Protein AF-A0A9D5TLL9-F1 (afdb_monomer_lite)

pLDDT: mean 83.46, std 17.91, range [30.92, 98.31]

Sequence (317 aa):
MRKTGLFLLIAVLLLGITGCAGEMQSENSGEIVKLSFKETSGYDYLKTLDGQTVTINGYMATSSPVDGSFMFLMNLPYQNCPFCVPNTSQLSNTIEVYPKASEAFDYTAQAIKVTGTLVVAPSEDEPFTDSYGYEFNYKITDADYTIIQSQELSEEMQLWQEIANSDIVSDIYKMYDYVNFLCTWNTYYVNTYTNENGEEVPGYYLYASDAEHYIYTDGAQWNYGYQEGYFEGLIERIEAVDGEAFSDLVANIEKANALAQKALAELENGNYTSEYQYVEMFDTEDYVYTLTNGEALSEEFKAVYQEFSDWLSSWEL

Structure (mmCIF, N/CA/C/O backbone):
data_AF-A0A9D5TLL9-F1
#
_entry.id   AF-A0A9D5TLL9-F1
#
loop_
_atom_site.group_PDB
_atom_site.id
_atom_site.type_symbol
_atom_site.label_atom_id
_atom_site.label_alt_id
_atom_site.label_comp_id
_atom_site.label_asym_id
_atom_site.label_entity_id
_atom_site.label_seq_id
_atom_site.pdbx_PDB_ins_code
_atom_site.Cartn_x
_atom_site.Cartn_y
_atom_site.Cartn_z
_atom_site.occupancy
_atom_site.B_iso_or_equiv
_atom_site.auth_seq_id
_atom_site.auth_comp_id
_atom_site.auth_asym_id
_atom_site.auth_atom_id
_atom_site.pdbx_PDB_model_num
ATOM 1 N N . MET A 1 1 ? -52.971 32.310 97.997 1.00 41.00 1 MET A N 1
ATOM 2 C CA . MET A 1 1 ? -51.685 31.955 97.355 1.00 41.00 1 MET A CA 1
ATOM 3 C C . MET A 1 1 ? -51.509 32.796 96.092 1.00 41.00 1 MET A C 1
ATOM 5 O O . MET A 1 1 ? -52.455 32.877 95.329 1.00 41.00 1 MET A O 1
ATOM 9 N N . ARG A 1 2 ? -50.344 33.470 96.001 1.00 35.59 2 ARG A N 1
ATOM 10 C CA . ARG A 1 2 ? -49.625 34.152 94.883 1.00 35.59 2 ARG A CA 1
ATOM 11 C C . ARG A 1 2 ? -50.413 34.553 93.615 1.00 35.59 2 ARG A C 1
ATOM 13 O O . ARG A 1 2 ? -50.938 33.688 92.939 1.00 35.59 2 ARG A O 1
ATOM 20 N N . LYS A 1 3 ? -50.609 35.844 93.301 1.00 38.91 3 LYS A N 1
ATOM 21 C CA . LYS A 1 3 ? -49.689 36.945 92.882 1.00 38.91 3 LYS A CA 1
ATOM 22 C C . LYS A 1 3 ? -49.208 36.872 91.418 1.00 38.91 3 LYS A C 1
ATOM 24 O O . LYS A 1 3 ? -48.484 35.968 91.030 1.00 38.91 3 LYS A O 1
ATOM 29 N N . THR A 1 4 ? -49.626 37.920 90.714 1.00 43.12 4 THR A N 1
ATOM 30 C CA . THR A 1 4 ? -49.163 38.614 89.502 1.00 43.12 4 THR A CA 1
ATOM 31 C C . THR A 1 4 ? -47.648 38.707 89.251 1.00 43.12 4 THR A C 1
ATOM 33 O O . THR A 1 4 ? -46.862 38.735 90.194 1.00 43.12 4 THR A O 1
ATOM 36 N N . GLY A 1 5 ? -47.291 38.921 87.973 1.00 36.28 5 GLY A N 1
ATOM 37 C CA . GLY A 1 5 ? -46.017 39.497 87.494 1.00 36.28 5 GLY A CA 1
ATOM 38 C C . GLY A 1 5 ? -45.534 38.803 86.207 1.00 36.28 5 GLY A C 1
ATOM 39 O O . GLY A 1 5 ? -45.168 37.642 86.289 1.00 36.28 5 GLY A O 1
ATOM 40 N N . LEU A 1 6 ? -45.706 39.321 84.983 1.00 38.62 6 LEU A N 1
ATOM 41 C CA . LEU A 1 6 ? -45.165 40.545 84.362 1.00 38.62 6 LEU A CA 1
ATOM 42 C C . LEU A 1 6 ? -43.722 40.369 83.826 1.00 38.62 6 LEU A C 1
ATOM 44 O O . LEU A 1 6 ? -42.815 40.147 84.619 1.00 38.62 6 LEU A O 1
ATOM 48 N N . PHE A 1 7 ? -43.562 40.639 82.515 1.00 38.97 7 PHE A N 1
ATOM 49 C CA . PHE A 1 7 ? -42.324 40.997 81.782 1.00 38.97 7 PHE A CA 1
ATOM 50 C C . PHE A 1 7 ? -41.256 39.881 81.625 1.00 38.97 7 PHE A C 1
ATOM 52 O O . PHE A 1 7 ? -41.170 38.992 82.452 1.00 38.97 7 PHE A O 1
ATOM 59 N N . LEU A 1 8 ? -40.406 39.801 80.593 1.00 37.59 8 LEU A N 1
ATOM 60 C CA . LEU A 1 8 ? -39.940 40.737 79.564 1.00 37.59 8 LEU A CA 1
ATOM 61 C C . LEU A 1 8 ? -39.213 39.905 78.460 1.00 37.59 8 LEU A C 1
ATOM 63 O O . LEU A 1 8 ? -38.488 38.977 78.792 1.00 37.59 8 LEU A O 1
ATOM 67 N N . LEU A 1 9 ? -39.385 40.303 77.194 1.00 38.62 9 LEU A N 1
ATOM 68 C CA . LEU A 1 9 ? -38.372 40.501 76.132 1.00 38.62 9 LEU A CA 1
ATOM 69 C C . LEU A 1 9 ? -37.327 39.428 75.690 1.00 38.62 9 LEU A C 1
ATOM 71 O O . LEU A 1 9 ? -36.488 38.972 76.453 1.00 38.62 9 LEU A O 1
ATOM 75 N N . ILE A 1 10 ? -37.246 39.351 74.347 1.00 40.06 10 ILE A N 1
ATOM 76 C CA . ILE A 1 10 ? -36.045 39.415 73.470 1.00 40.06 10 ILE A CA 1
ATOM 77 C C . ILE A 1 10 ? -35.282 38.121 73.133 1.00 40.06 10 ILE A C 1
ATOM 79 O O . ILE A 1 10 ? -34.489 37.597 73.901 1.00 40.06 10 ILE A O 1
ATOM 83 N N . ALA A 1 11 ? -35.508 37.715 71.877 1.00 39.94 11 ALA A N 1
ATOM 84 C CA . ALA A 1 11 ? -34.542 37.481 70.796 1.00 39.94 11 ALA A CA 1
ATOM 85 C C . ALA A 1 11 ? -33.207 36.787 71.099 1.00 39.94 11 ALA A C 1
ATOM 87 O O . ALA A 1 11 ? -32.325 37.405 71.675 1.00 39.94 11 ALA A O 1
ATOM 88 N N . VAL A 1 12 ? -33.012 35.610 70.494 1.00 47.53 12 VAL A N 1
ATOM 89 C CA . VAL A 1 12 ? -31.755 35.152 69.864 1.00 47.53 12 VAL A CA 1
ATOM 90 C C . VAL A 1 12 ? -32.185 34.168 68.759 1.00 47.53 12 VAL A C 1
ATOM 92 O O . VAL A 1 12 ? -32.819 33.160 69.040 1.00 47.53 12 VAL A O 1
ATOM 95 N N . LEU A 1 13 ? -32.210 34.614 67.504 1.00 40.66 13 LEU A N 1
ATOM 96 C CA . LEU A 1 13 ? -31.159 34.407 66.501 1.00 40.66 13 LEU A CA 1
ATOM 97 C C . LEU A 1 13 ? -31.215 33.005 65.868 1.00 40.66 13 LEU A C 1
ATOM 99 O O . LEU A 1 13 ? -30.801 32.004 66.445 1.00 40.66 13 LEU A O 1
ATOM 103 N N . LEU A 1 14 ? -31.722 32.997 64.634 1.00 46.00 14 LEU A N 1
ATOM 104 C CA . LEU A 1 14 ? -31.387 32.041 63.586 1.00 46.00 14 LEU A CA 1
ATOM 105 C C . LEU A 1 14 ? -29.877 31.774 63.587 1.00 46.00 14 LEU A C 1
ATOM 107 O O . LEU A 1 14 ? -29.120 32.730 63.442 1.00 46.00 14 LEU A O 1
ATOM 111 N N . LEU A 1 15 ? -29.475 30.509 63.732 1.00 44.94 15 LEU A N 1
ATOM 112 C CA . LEU A 1 15 ? -28.325 29.861 63.080 1.00 44.94 15 LEU A CA 1
ATOM 113 C C . LEU A 1 15 ? -28.167 28.440 63.641 1.00 44.94 15 LEU A C 1
ATOM 115 O O . LEU A 1 15 ? -27.962 28.243 64.834 1.00 44.94 15 LEU A O 1
ATOM 119 N N . GLY A 1 16 ? -28.261 27.454 62.754 1.00 42.34 16 GLY A N 1
ATOM 120 C CA . GLY A 1 16 ? -28.082 26.038 63.061 1.00 42.34 16 GLY A CA 1
ATOM 121 C C . GLY A 1 16 ? -28.161 25.208 61.787 1.00 42.34 16 GLY A C 1
ATOM 122 O O . GLY A 1 16 ? -29.114 24.467 61.584 1.00 42.34 16 GLY A O 1
ATOM 123 N N . ILE A 1 17 ? -27.189 25.418 60.899 1.00 50.66 17 ILE A N 1
ATOM 124 C CA . ILE A 1 17 ? -26.926 24.590 59.723 1.00 50.66 17 ILE A CA 1
ATOM 125 C C . ILE A 1 17 ? -26.398 23.237 60.220 1.00 50.66 17 ILE A C 1
ATOM 127 O O . ILE A 1 17 ? -25.324 23.174 60.809 1.00 50.66 17 ILE A O 1
ATOM 131 N N . THR A 1 18 ? -27.129 22.165 59.939 1.00 44.66 18 THR A N 1
ATOM 132 C CA . THR A 1 18 ? -26.612 20.792 59.820 1.00 44.66 18 THR A CA 1
ATOM 133 C C . THR A 1 18 ? -27.267 20.242 58.552 1.00 44.66 18 THR A C 1
ATOM 135 O O . THR A 1 18 ? -28.473 20.037 58.536 1.00 44.66 18 THR A O 1
ATOM 138 N N . GLY A 1 19 ? -26.601 20.146 57.402 1.00 38.16 19 GLY A N 1
ATOM 139 C CA . GLY A 1 19 ? -25.246 19.633 57.222 1.00 38.16 19 GLY A CA 1
ATOM 140 C C . GLY A 1 19 ? -25.244 18.105 57.128 1.00 38.16 19 GLY A C 1
ATOM 141 O O . GLY A 1 19 ? -24.347 17.477 57.670 1.00 38.16 19 GLY A O 1
ATOM 142 N N . CYS A 1 20 ? -26.255 17.497 56.497 1.00 39.44 20 CYS A N 1
ATOM 143 C CA . CYS A 1 20 ? -26.158 16.119 56.021 1.00 39.44 20 CYS A CA 1
ATOM 144 C C . CYS A 1 20 ? -25.587 16.161 54.605 1.00 39.44 20 CYS A C 1
ATOM 146 O O . CYS A 1 20 ? -26.316 16.343 53.633 1.00 39.44 20 CYS A O 1
ATOM 148 N N . ALA A 1 21 ? -24.263 16.035 54.523 1.00 38.69 21 ALA A N 1
ATOM 149 C CA . ALA A 1 21 ? -23.589 15.569 53.327 1.00 38.69 21 ALA A CA 1
ATOM 150 C C . ALA A 1 21 ? -24.087 14.143 53.054 1.00 38.69 21 ALA A C 1
ATOM 152 O O . ALA A 1 21 ? -23.604 13.178 53.639 1.00 38.69 21 ALA A O 1
ATOM 153 N N . GLY A 1 22 ? -25.133 14.029 52.239 1.00 33.62 22 GLY A N 1
ATOM 154 C CA . GLY A 1 22 ? -25.367 12.812 51.488 1.00 33.62 22 GLY A CA 1
ATOM 155 C C . GLY A 1 22 ? -24.322 12.799 50.390 1.00 33.62 22 GLY A C 1
ATOM 156 O O . GLY A 1 22 ? -24.370 13.649 49.502 1.00 33.62 22 GLY A O 1
ATOM 157 N N . GLU A 1 23 ? -23.351 11.897 50.498 1.00 34.09 23 GLU A N 1
ATOM 158 C CA . GLU A 1 23 ? -22.532 11.490 49.364 1.00 34.09 23 GLU A CA 1
ATOM 159 C C . GLU A 1 23 ? -23.488 11.073 48.251 1.00 34.09 23 GLU A C 1
ATOM 161 O O . GLU A 1 23 ? -24.116 10.016 48.281 1.00 34.09 23 GLU A O 1
ATOM 166 N N . MET A 1 24 ? -23.649 11.975 47.292 1.00 30.92 24 MET A N 1
ATOM 167 C CA . MET A 1 24 ? -24.292 11.704 46.029 1.00 30.92 24 MET A CA 1
ATOM 168 C C . MET A 1 24 ? -23.263 10.896 45.239 1.00 30.92 24 MET A C 1
ATOM 170 O O . MET A 1 24 ? -22.469 11.443 44.479 1.00 30.92 24 MET A O 1
ATOM 174 N N . GLN A 1 25 ? -23.204 9.592 45.521 1.00 32.50 25 GLN A N 1
ATOM 175 C CA . GLN A 1 25 ? -22.590 8.640 44.610 1.00 32.50 25 GLN A CA 1
ATOM 176 C C . GLN A 1 25 ? -23.374 8.748 43.308 1.00 32.50 25 GLN A C 1
ATOM 178 O O . GLN A 1 25 ? -24.514 8.300 43.205 1.00 32.50 25 GLN A O 1
ATOM 183 N N . SER A 1 26 ? -22.769 9.434 42.343 1.00 34.16 26 SER A N 1
ATOM 184 C CA . SER A 1 26 ? -23.133 9.303 40.947 1.00 34.16 26 SER A CA 1
ATOM 185 C C . SER A 1 26 ? -22.869 7.849 40.580 1.00 34.16 26 SER A C 1
ATOM 187 O O . SER A 1 26 ? -21.735 7.474 40.289 1.00 34.16 26 SER A O 1
ATOM 189 N N . GLU A 1 27 ? -23.903 7.015 40.639 1.00 35.69 27 GLU A N 1
ATOM 190 C CA . GLU A 1 27 ? -23.971 5.818 39.813 1.00 35.69 27 GLU A CA 1
ATOM 191 C C . GLU A 1 27 ? -23.960 6.301 38.359 1.00 35.69 27 GLU A C 1
ATOM 193 O O . GLU A 1 27 ? -24.998 6.523 37.743 1.00 35.69 27 GLU A O 1
ATOM 198 N N . ASN A 1 28 ? -22.760 6.542 37.825 1.00 39.56 28 ASN A N 1
ATOM 199 C CA . ASN A 1 28 ? -22.554 6.575 36.390 1.00 39.56 28 ASN A CA 1
ATOM 200 C C . ASN A 1 28 ? -22.755 5.125 35.947 1.00 39.56 28 ASN A C 1
ATOM 202 O O . ASN A 1 28 ? -21.848 4.298 36.056 1.00 39.56 28 ASN A O 1
ATOM 206 N N . SER A 1 29 ? -23.976 4.778 35.540 1.00 41.31 29 SER A N 1
ATOM 207 C CA . SER A 1 29 ? -24.181 3.588 34.726 1.00 41.31 29 SER A CA 1
ATOM 208 C C . SER A 1 29 ? -23.243 3.732 33.535 1.00 41.31 29 SER A C 1
ATOM 210 O O . SER A 1 29 ? -23.385 4.689 32.779 1.00 41.31 29 SER A O 1
ATOM 212 N N . GLY A 1 30 ? -22.243 2.853 33.449 1.00 57.16 30 GLY A N 1
ATOM 213 C CA . GLY A 1 30 ? -21.182 2.866 32.444 1.00 57.16 30 GLY A CA 1
ATOM 214 C C . GLY A 1 30 ? -21.712 2.639 31.033 1.00 57.16 30 GLY A C 1
ATOM 215 O O . GLY A 1 30 ? -21.525 1.569 30.459 1.00 57.16 30 GLY A O 1
ATOM 216 N N . GLU A 1 31 ? -22.409 3.632 30.496 1.00 75.50 31 GLU A N 1
ATOM 217 C CA . GLU A 1 31 ? -22.812 3.693 29.104 1.00 75.50 31 GLU A CA 1
ATOM 218 C C . GLU A 1 31 ? -21.560 4.014 28.285 1.00 75.50 31 GLU A C 1
ATOM 220 O O . GLU A 1 31 ? -21.000 5.104 28.372 1.00 75.50 31 GLU A O 1
ATOM 225 N N . ILE A 1 32 ? -21.068 3.012 27.557 1.00 85.81 32 ILE A N 1
ATOM 226 C CA . ILE A 1 32 ? -19.935 3.167 26.646 1.00 85.81 32 ILE A CA 1
ATOM 227 C C . ILE A 1 32 ? -20.412 4.011 25.464 1.00 85.81 32 ILE A C 1
ATOM 229 O O . ILE A 1 32 ? -21.352 3.625 24.766 1.00 85.81 32 ILE A O 1
ATOM 233 N N . VAL A 1 33 ? -19.755 5.144 25.224 1.00 90.81 33 VAL A N 1
ATOM 234 C CA . VAL A 1 33 ? -20.118 6.047 24.127 1.00 90.81 33 VAL A CA 1
ATOM 235 C C . VAL A 1 33 ? -19.574 5.491 22.812 1.00 90.81 33 VAL A C 1
ATOM 237 O O . VAL A 1 33 ? -18.374 5.267 22.669 1.00 90.81 33 VAL A O 1
ATOM 240 N N . LYS A 1 34 ? -20.450 5.255 21.833 1.00 91.50 34 LYS A N 1
ATOM 241 C CA . LYS A 1 34 ? -20.047 4.804 20.496 1.00 91.50 34 LYS A CA 1
ATOM 242 C C . LYS A 1 34 ? -19.685 6.005 19.622 1.00 91.50 34 LYS A C 1
ATOM 244 O O . LYS A 1 34 ? -20.530 6.863 19.402 1.00 91.50 34 LYS A O 1
ATOM 249 N N . LEU A 1 35 ? -18.457 6.026 19.113 1.00 89.62 35 LEU A N 1
ATOM 250 C CA . LEU A 1 35 ? -17.968 6.987 18.126 1.00 89.62 35 LEU A CA 1
ATOM 251 C C . LEU A 1 35 ? -18.053 6.403 16.707 1.00 89.62 35 LEU A C 1
ATOM 253 O O . LEU A 1 35 ? -18.140 5.186 16.515 1.00 89.62 35 LEU A O 1
ATOM 257 N N . SER A 1 36 ? -18.001 7.286 15.714 1.00 84.94 36 SER A N 1
ATOM 258 C CA . SER A 1 36 ? -17.965 6.964 14.287 1.00 84.94 36 SER A CA 1
ATOM 259 C C . SER A 1 36 ? -17.136 8.012 13.545 1.00 84.94 36 SER A C 1
ATOM 261 O O . SER A 1 36 ? -17.225 9.191 13.880 1.00 84.94 36 SER A O 1
ATOM 263 N N . PHE A 1 37 ? -16.378 7.601 12.525 1.00 80.00 37 PHE A N 1
ATOM 264 C CA . PHE A 1 37 ? -15.648 8.518 11.637 1.00 80.00 37 PHE A CA 1
ATOM 265 C C . PHE A 1 37 ? -16.593 9.351 10.752 1.00 80.00 37 PHE A C 1
ATOM 267 O O . PHE A 1 37 ? -16.297 10.488 10.407 1.00 80.00 37 PHE A O 1
ATOM 274 N N . LYS A 1 38 ? -17.785 8.824 10.435 1.00 68.00 38 LYS A N 1
ATOM 275 C CA . LYS A 1 38 ? -18.803 9.529 9.631 1.00 68.00 38 LYS A CA 1
ATOM 276 C C . LYS A 1 38 ? -19.496 10.661 10.388 1.00 68.00 38 LYS A C 1
ATOM 278 O O . LYS A 1 38 ? -20.102 11.542 9.775 1.00 68.00 38 LYS A O 1
ATOM 283 N N . GLU A 1 39 ? -19.456 10.639 11.717 1.00 64.06 39 GLU A N 1
ATOM 284 C CA . GLU A 1 39 ? -19.990 11.732 12.519 1.00 64.06 39 GLU A CA 1
ATOM 285 C C . GLU A 1 39 ? -18.938 12.843 12.578 1.00 64.06 39 GLU A C 1
ATOM 287 O O . GLU A 1 39 ? -17.900 12.682 13.211 1.00 64.06 39 GLU A O 1
ATOM 292 N N . THR A 1 40 ? -19.211 13.993 11.940 1.00 56.72 40 THR A N 1
ATOM 293 C CA . THR A 1 40 ? -18.419 15.239 12.053 1.00 56.72 40 THR A CA 1
ATOM 294 C C . THR A 1 40 ? -18.530 15.842 13.455 1.00 56.72 40 THR A C 1
ATOM 296 O O . THR A 1 40 ? -19.030 16.948 13.673 1.00 56.72 40 THR A O 1
ATOM 299 N N . SER A 1 41 ? -18.088 15.070 14.429 1.00 67.44 41 SER A N 1
ATOM 300 C CA . SER A 1 41 ? -17.969 15.418 15.823 1.00 67.44 41 SER A CA 1
ATOM 301 C C . SER A 1 41 ? -16.721 16.277 15.968 1.00 67.44 41 SER A C 1
ATOM 303 O O . SER A 1 41 ? -15.596 15.783 15.973 1.00 67.44 41 SER A O 1
ATOM 305 N N . GLY A 1 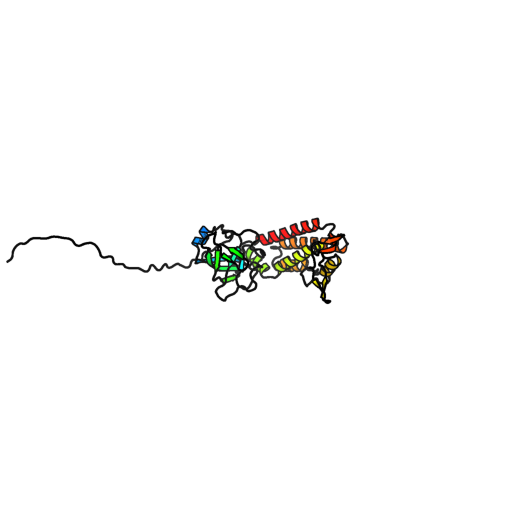42 ? -16.929 17.595 15.986 1.00 76.94 42 GLY A N 1
ATOM 306 C CA . GLY A 1 42 ? -15.854 18.566 16.168 1.00 76.94 42 GLY A CA 1
ATOM 307 C C . GLY A 1 42 ? -15.271 18.529 17.581 1.00 76.94 42 GLY A C 1
ATOM 308 O O . GLY A 1 42 ? -15.860 17.954 18.501 1.00 76.94 42 GLY A O 1
ATOM 309 N N . TYR A 1 43 ? -14.138 19.207 17.756 1.00 84.38 43 TYR A N 1
ATOM 310 C CA . TYR A 1 43 ? -13.399 19.299 19.015 1.00 84.38 43 TYR A CA 1
ATOM 311 C C . TYR A 1 43 ? -14.279 19.546 20.252 1.00 84.38 43 TYR A C 1
ATOM 313 O O . TYR A 1 43 ? -14.152 18.844 21.253 1.00 84.38 43 TYR A O 1
ATOM 321 N N . ASP A 1 44 ? -15.219 20.494 20.169 1.00 87.75 44 ASP A N 1
ATOM 322 C CA . ASP A 1 44 ? -16.120 20.837 21.276 1.00 87.75 44 ASP A CA 1
ATOM 323 C C . ASP A 1 44 ? -16.945 19.644 21.767 1.00 87.75 44 ASP A C 1
ATOM 325 O O . ASP A 1 44 ? -17.138 19.488 22.972 1.00 87.75 44 ASP A O 1
ATOM 329 N N . TYR A 1 45 ? -17.416 18.791 20.853 1.00 88.50 45 TYR A N 1
ATOM 330 C CA . TYR A 1 45 ? -18.151 17.584 21.214 1.00 88.50 45 TYR A CA 1
ATOM 331 C C . TYR A 1 45 ? -17.225 16.557 21.863 1.00 88.50 45 TYR A C 1
ATOM 333 O O . TYR A 1 45 ? -17.538 16.057 22.943 1.00 88.50 45 TYR A O 1
ATOM 341 N N . LEU A 1 46 ? -16.063 16.293 21.259 1.00 90.00 46 LEU A N 1
ATOM 342 C CA . LEU A 1 46 ? -15.091 15.335 21.796 1.00 90.00 46 LEU A CA 1
ATOM 343 C C . LEU A 1 46 ? -14.636 15.734 23.196 1.00 90.00 46 LEU A C 1
ATOM 345 O O . LEU A 1 46 ? -14.545 14.889 24.080 1.00 90.00 46 LEU A O 1
ATOM 349 N N . LYS A 1 47 ? -14.453 17.031 23.443 1.00 91.00 47 LYS A N 1
ATOM 350 C CA . LYS A 1 47 ? -14.110 17.563 24.761 1.00 91.00 47 LYS A CA 1
ATOM 351 C C . LYS A 1 47 ? -15.171 17.271 25.826 1.00 91.00 47 LYS A C 1
ATOM 353 O O . LYS A 1 47 ? -14.827 17.139 26.996 1.00 91.00 47 LYS A O 1
ATOM 358 N N . THR A 1 48 ? -16.450 17.127 25.458 1.00 92.44 48 THR A N 1
ATOM 359 C CA . THR A 1 48 ? -17.489 16.674 26.410 1.00 92.44 48 THR A CA 1
ATOM 360 C C . THR A 1 48 ? -17.337 15.204 26.808 1.00 92.44 48 THR A C 1
ATOM 362 O O . THR A 1 48 ? -17.859 14.789 27.844 1.00 92.44 48 THR A O 1
ATOM 365 N N . LEU A 1 49 ? -16.611 14.431 25.999 1.00 93.69 49 LEU A N 1
ATOM 366 C CA . LEU A 1 49 ? -16.347 13.008 26.172 1.00 93.69 49 LEU A CA 1
ATOM 367 C C . LEU A 1 49 ? -14.958 12.721 26.766 1.00 93.69 49 LEU A C 1
ATOM 369 O O . LEU A 1 49 ? -14.620 11.556 26.963 1.00 93.69 49 LEU A O 1
ATOM 373 N N . ASP A 1 50 ? -14.163 13.751 27.066 1.00 95.12 50 ASP A N 1
ATOM 374 C CA . ASP A 1 50 ? -12.824 13.592 27.639 1.00 95.12 50 ASP A CA 1
ATOM 375 C C . ASP A 1 50 ? -12.865 12.795 28.956 1.00 95.12 50 ASP A C 1
ATOM 377 O O . ASP A 1 50 ? -13.668 13.066 29.855 1.00 95.12 50 ASP A O 1
ATOM 381 N N . GLY A 1 51 ? -12.019 11.770 29.045 1.00 96.12 51 GLY A N 1
ATOM 382 C CA . GLY A 1 51 ? -11.960 10.824 30.157 1.00 96.12 51 GLY A CA 1
ATOM 383 C C . GLY A 1 51 ? -13.067 9.762 30.177 1.00 96.12 51 GLY A C 1
ATOM 384 O O . GLY A 1 51 ? -13.088 8.943 31.098 1.00 96.12 51 GLY A O 1
ATOM 385 N N . GLN A 1 52 ? -13.989 9.745 29.207 1.00 95.94 52 GLN A N 1
ATOM 386 C CA . GLN A 1 52 ? -15.037 8.724 29.121 1.00 95.94 52 GLN A CA 1
ATOM 387 C C . GLN A 1 52 ? -14.561 7.473 28.374 1.00 95.94 52 GLN A C 1
ATOM 389 O O . GLN A 1 52 ? -13.708 7.530 27.487 1.00 95.94 52 GLN A O 1
ATOM 394 N N . THR A 1 53 ? -15.158 6.326 28.709 1.00 96.62 53 THR A N 1
ATOM 395 C CA . THR A 1 53 ? -14.962 5.089 27.949 1.00 96.62 53 THR A CA 1
ATOM 396 C C . THR A 1 53 ? -15.748 5.150 26.643 1.00 96.62 53 THR A C 1
ATOM 398 O O . THR A 1 53 ? -16.971 5.312 26.650 1.00 96.62 53 THR A O 1
ATOM 401 N N . VAL A 1 54 ? -15.045 4.974 25.527 1.00 95.44 54 VAL A N 1
ATOM 402 C CA . VAL A 1 54 ? -15.598 5.013 24.174 1.00 95.44 54 VAL A CA 1
ATOM 403 C C . VAL A 1 54 ? -15.376 3.696 23.441 1.00 95.44 54 VAL A C 1
ATOM 405 O O . VAL A 1 54 ? -14.465 2.931 23.767 1.00 95.44 54 VAL A O 1
ATOM 408 N N . THR A 1 55 ? -16.190 3.451 22.418 1.00 94.94 55 THR A N 1
ATOM 409 C CA . THR A 1 55 ? -15.951 2.402 21.429 1.00 94.94 55 THR A CA 1
ATOM 410 C C . THR A 1 55 ? -16.010 2.957 20.014 1.00 94.94 55 THR A C 1
ATOM 412 O O . THR A 1 55 ? -16.836 3.820 19.723 1.00 94.94 55 THR A O 1
ATOM 415 N N . ILE A 1 56 ? -15.139 2.470 19.135 1.00 92.81 56 ILE A N 1
ATOM 416 C CA . ILE A 1 56 ? -15.084 2.866 17.727 1.00 92.81 56 ILE A CA 1
ATOM 417 C C . ILE A 1 56 ? -14.692 1.663 16.869 1.00 92.81 56 ILE A C 1
ATOM 419 O O . ILE A 1 56 ? -13.864 0.846 17.277 1.00 92.81 56 ILE A O 1
ATOM 423 N N . ASN A 1 57 ? -15.308 1.548 15.696 1.00 92.62 57 ASN A N 1
ATOM 424 C CA . ASN A 1 57 ? -14.957 0.534 14.710 1.00 92.62 57 ASN A CA 1
ATOM 425 C C . ASN A 1 57 ? -14.016 1.143 13.670 1.00 92.62 57 ASN A C 1
ATOM 427 O O . ASN A 1 57 ? -14.222 2.288 13.279 1.00 92.62 57 ASN A O 1
ATOM 431 N N . GLY A 1 58 ? -13.031 0.380 13.210 1.00 91.88 58 GLY A N 1
ATOM 432 C CA . GLY A 1 58 ? -12.102 0.818 12.172 1.00 91.88 58 GLY A CA 1
ATOM 433 C C . GLY A 1 58 ? -11.126 -0.281 11.765 1.00 91.88 58 GLY A C 1
ATOM 434 O O . GLY A 1 58 ? -11.294 -1.444 12.135 1.00 91.88 58 GLY A O 1
ATOM 435 N N . TYR A 1 59 ? -10.088 0.114 11.040 1.00 91.94 59 TYR A N 1
ATOM 436 C CA . TYR A 1 59 ? -9.002 -0.736 10.561 1.00 91.94 59 TYR A CA 1
ATOM 437 C C . TYR A 1 59 ? -7.665 -0.246 11.099 1.00 91.94 59 TYR A C 1
ATOM 439 O O . TYR A 1 59 ? -7.467 0.955 11.270 1.00 91.94 59 TYR A O 1
ATOM 447 N N . MET A 1 60 ? -6.725 -1.156 11.341 1.00 92.38 60 MET A N 1
ATOM 448 C CA . MET A 1 60 ? -5.357 -0.755 11.661 1.00 92.38 60 MET A CA 1
ATOM 449 C C . MET A 1 60 ? -4.644 -0.286 10.390 1.00 92.38 60 MET A C 1
ATOM 451 O O . MET A 1 60 ? -4.592 -1.020 9.400 1.00 92.38 60 MET A O 1
ATOM 455 N N . ALA A 1 61 ? -4.045 0.905 10.418 1.00 87.75 61 ALA A N 1
ATOM 456 C CA . ALA A 1 61 ? -3.163 1.332 9.338 1.00 87.75 61 ALA A CA 1
ATOM 457 C C . ALA A 1 61 ? -1.946 0.402 9.267 1.00 87.75 61 ALA A C 1
ATOM 459 O O . ALA A 1 61 ? -1.363 0.043 10.295 1.00 87.75 61 ALA A O 1
ATOM 460 N N . THR A 1 62 ? -1.512 0.077 8.053 1.00 82.56 62 THR A N 1
ATOM 461 C CA . THR A 1 62 ? -0.281 -0.692 7.784 1.00 82.56 62 THR A CA 1
ATOM 462 C C . THR A 1 62 ? 0.980 0.032 8.268 1.00 82.56 62 THR A C 1
ATOM 464 O O . THR A 1 62 ? 2.000 -0.604 8.511 1.00 82.56 62 THR A O 1
ATOM 467 N N . SER A 1 63 ? 0.909 1.356 8.440 1.00 81.31 63 SER A N 1
ATOM 468 C CA . SER A 1 63 ? 1.981 2.196 8.981 1.00 81.31 63 SER A CA 1
ATOM 469 C C . SER A 1 63 ? 2.047 2.208 10.512 1.00 81.31 63 SER A C 1
ATOM 471 O O . SER A 1 63 ? 2.846 2.957 11.073 1.00 81.31 63 SER A O 1
ATOM 473 N N . SER A 1 64 ? 1.190 1.447 11.203 1.00 83.44 64 SER A N 1
ATOM 474 C CA . SER A 1 64 ? 1.244 1.339 12.664 1.00 83.44 64 SER A CA 1
ATOM 475 C C . SER A 1 64 ? 2.582 0.726 13.110 1.00 83.44 64 SER A C 1
ATOM 477 O O . SER A 1 64 ? 3.104 -0.158 12.422 1.00 83.44 64 SER A O 1
ATOM 479 N N . PRO A 1 65 ? 3.157 1.166 14.245 1.00 83.44 65 PRO A N 1
ATOM 480 C CA . PRO A 1 65 ? 4.404 0.617 14.761 1.00 83.44 65 PRO A CA 1
ATOM 481 C C . PRO A 1 65 ? 4.390 -0.911 14.862 1.00 83.44 65 PRO A C 1
ATOM 483 O O . PRO A 1 65 ? 3.516 -1.504 15.490 1.00 83.44 65 PRO A O 1
ATOM 486 N N . VAL A 1 66 ? 5.422 -1.548 14.305 1.00 84.38 66 VAL A N 1
ATOM 487 C CA . VAL A 1 66 ? 5.588 -3.014 14.338 1.00 84.38 66 VAL A CA 1
ATOM 488 C C . VAL A 1 66 ? 5.761 -3.543 15.768 1.00 84.38 66 VAL A C 1
ATOM 490 O O . VAL A 1 66 ? 5.496 -4.712 16.032 1.00 84.38 66 VAL A O 1
ATOM 493 N N . ASP A 1 67 ? 6.202 -2.697 16.701 1.00 89.31 67 ASP A N 1
ATOM 494 C CA . ASP A 1 67 ? 6.330 -3.053 18.117 1.00 89.31 67 ASP A CA 1
ATOM 495 C C . ASP A 1 67 ? 4.999 -3.013 18.891 1.00 89.31 67 ASP A C 1
ATOM 497 O O . ASP A 1 67 ? 4.980 -3.351 20.075 1.00 89.31 67 ASP A O 1
ATOM 501 N N . GLY A 1 68 ? 3.902 -2.606 18.240 1.00 91.12 68 GLY A N 1
ATOM 502 C CA . GLY A 1 68 ? 2.564 -2.556 18.826 1.00 91.12 68 GLY A CA 1
ATOM 503 C C . GLY A 1 68 ? 2.403 -1.503 19.924 1.00 91.12 68 GLY A C 1
ATOM 504 O O . GLY A 1 68 ? 1.445 -1.581 20.695 1.00 91.12 68 GLY A O 1
ATOM 505 N N . SER A 1 69 ? 3.326 -0.537 20.022 1.00 92.69 69 SER A N 1
ATOM 506 C CA . SER A 1 69 ? 3.314 0.516 21.052 1.00 92.69 69 SER A CA 1
ATOM 507 C C . SER A 1 69 ? 2.090 1.433 20.977 1.00 92.69 69 SER A C 1
ATOM 509 O O . SER A 1 69 ? 1.668 1.986 21.994 1.00 92.69 69 SER A O 1
ATOM 511 N N . PHE A 1 70 ? 1.517 1.572 19.786 1.00 92.75 70 PHE A N 1
ATOM 512 C CA . PHE A 1 70 ? 0.214 2.160 19.501 1.00 92.75 70 PHE A CA 1
ATOM 513 C C . PHE A 1 70 ? -0.225 1.719 18.098 1.00 92.75 70 PHE A C 1
ATOM 515 O O . PHE A 1 70 ? 0.525 1.049 17.387 1.00 92.75 70 PHE A O 1
ATOM 522 N N . MET A 1 71 ? -1.435 2.085 17.689 1.00 93.38 71 MET A N 1
ATOM 523 C CA . MET A 1 71 ? -1.899 1.913 16.312 1.00 93.38 71 MET A CA 1
ATOM 524 C C . MET A 1 71 ? -2.590 3.175 15.806 1.00 93.38 71 MET A C 1
ATOM 526 O O . MET A 1 71 ? -3.201 3.913 16.583 1.00 93.38 71 MET A O 1
ATOM 530 N N . PHE A 1 72 ? -2.544 3.381 14.492 1.00 91.00 72 PHE A N 1
ATOM 531 C CA . PHE A 1 72 ? -3.452 4.305 13.822 1.00 91.00 72 PHE A CA 1
ATOM 532 C C . PHE A 1 72 ? -4.710 3.535 13.432 1.00 91.00 72 PHE A C 1
ATOM 534 O O . PHE A 1 72 ? -4.641 2.584 12.652 1.00 91.00 72 PHE A O 1
ATOM 541 N N . LEU A 1 73 ? -5.853 3.930 13.987 1.00 91.94 73 LEU A N 1
ATOM 542 C CA . LEU A 1 73 ? -7.150 3.393 13.604 1.00 91.94 73 LEU A CA 1
ATOM 543 C C . LEU A 1 73 ? -7.768 4.283 12.523 1.00 91.94 73 LEU A C 1
ATOM 545 O O . LEU A 1 73 ? -7.901 5.493 12.718 1.00 91.94 73 LEU A O 1
ATOM 549 N N . MET A 1 74 ? -8.165 3.656 11.421 1.00 88.62 74 MET A N 1
ATOM 550 C CA . MET A 1 74 ? -8.652 4.289 10.200 1.00 88.62 74 MET A CA 1
ATOM 551 C C . MET A 1 74 ? -10.091 3.864 9.881 1.00 88.62 74 MET A C 1
ATOM 553 O O . MET A 1 74 ? -10.513 2.771 10.261 1.00 88.62 74 MET A O 1
ATOM 557 N N . ASN A 1 75 ? -10.836 4.686 9.143 1.00 85.56 75 ASN A N 1
ATOM 558 C CA . ASN A 1 75 ? -12.134 4.310 8.554 1.00 85.56 75 ASN A CA 1
ATOM 559 C C . ASN A 1 75 ? -11.998 3.441 7.297 1.00 85.56 75 ASN A C 1
ATOM 561 O O . ASN A 1 75 ? -12.913 2.679 6.988 1.00 85.56 75 ASN A O 1
ATOM 565 N N . LEU A 1 76 ? -10.868 3.541 6.591 1.00 83.75 76 LEU A N 1
ATOM 566 C CA . LEU A 1 76 ? -10.585 2.792 5.368 1.00 83.75 76 LEU A CA 1
ATOM 567 C C . LEU A 1 76 ? -9.604 1.640 5.607 1.00 83.75 76 LEU A C 1
ATOM 569 O O . LEU A 1 76 ? -8.612 1.807 6.328 1.00 83.75 76 LEU A O 1
ATOM 573 N N . PRO A 1 77 ? -9.834 0.474 4.982 1.00 83.56 77 PRO A N 1
ATOM 574 C CA . PRO A 1 77 ? -8.900 -0.632 5.077 1.00 83.56 77 PRO A CA 1
ATOM 575 C C . PRO A 1 77 ? -7.634 -0.375 4.254 1.00 83.56 77 PRO A C 1
ATOM 577 O O . PRO A 1 77 ? -7.663 0.322 3.242 1.00 83.56 77 PRO A O 1
ATOM 580 N N . TYR A 1 78 ? -6.510 -0.963 4.682 1.00 77.81 78 TYR A N 1
ATOM 581 C CA . TYR A 1 78 ? -5.206 -0.882 3.996 1.00 77.81 78 TYR A CA 1
ATOM 582 C C . TYR A 1 78 ? -4.722 0.544 3.673 1.00 77.81 78 TYR A C 1
ATOM 584 O O . TYR A 1 78 ? -3.852 0.751 2.824 1.00 77.81 78 TYR A O 1
ATOM 592 N N . GLN A 1 79 ? -5.229 1.550 4.385 1.00 73.62 79 GLN A N 1
ATOM 593 C CA . GLN A 1 79 ? -4.759 2.913 4.216 1.00 73.62 79 GLN A CA 1
ATOM 594 C C . GLN A 1 79 ? -3.328 3.039 4.766 1.00 73.62 79 GLN A C 1
ATOM 596 O O . GLN A 1 79 ? -3.093 2.981 5.972 1.00 73.62 79 GLN A O 1
ATOM 601 N N . ASN A 1 80 ? -2.366 3.224 3.857 1.00 60.25 80 ASN A N 1
ATOM 602 C CA . ASN A 1 80 ? -0.937 3.350 4.182 1.00 60.25 80 ASN A CA 1
ATOM 603 C C . ASN A 1 80 ? -0.562 4.704 4.794 1.00 60.25 80 ASN A C 1
ATOM 605 O O . ASN A 1 80 ? 0.499 4.845 5.395 1.00 60.25 80 ASN A O 1
ATOM 609 N N . CYS A 1 81 ? -1.391 5.722 4.582 1.00 62.19 81 CYS A N 1
ATOM 610 C CA . CYS A 1 81 ? -1.061 7.096 4.913 1.00 62.19 81 CYS A CA 1
ATOM 611 C C . CYS A 1 81 ? -2.122 7.671 5.854 1.00 62.19 81 CYS A C 1
ATOM 613 O O . CYS A 1 81 ? -3.137 8.192 5.377 1.00 62.19 81 CYS A O 1
ATOM 615 N N . PRO A 1 82 ? -1.879 7.644 7.177 1.00 56.31 82 PRO A N 1
ATOM 616 C CA . PRO A 1 82 ? -2.740 8.319 8.145 1.00 56.31 82 PRO A CA 1
ATOM 617 C C . PRO A 1 82 ? -2.767 9.847 7.951 1.00 56.31 82 PRO A C 1
ATOM 619 O O . PRO A 1 82 ? -3.592 10.527 8.555 1.00 56.31 82 PRO A O 1
ATOM 622 N N . PHE A 1 83 ? -1.869 10.381 7.106 1.00 55.59 83 PHE A N 1
ATOM 623 C CA . PHE A 1 83 ? -1.483 11.796 7.047 1.00 55.59 83 PHE A CA 1
ATOM 624 C C . PHE A 1 83 ? -1.647 12.456 5.680 1.00 55.59 83 PHE A C 1
ATOM 626 O O . PHE A 1 83 ? -1.228 13.599 5.502 1.00 55.59 83 PHE A O 1
ATOM 633 N N . CYS A 1 84 ? -2.223 11.762 4.696 1.00 50.97 84 CYS A N 1
ATOM 634 C CA . CYS A 1 84 ? -2.218 12.280 3.333 1.00 50.97 84 CYS A CA 1
ATOM 635 C C . CYS A 1 84 ? -3.087 13.543 3.165 1.00 50.97 84 CYS A C 1
ATOM 637 O O . CYS A 1 84 ? -2.785 14.294 2.246 1.00 50.97 84 CYS A O 1
ATOM 639 N N . VAL A 1 85 ? -4.044 13.847 4.075 1.00 45.53 85 VAL A N 1
ATOM 640 C CA . VAL A 1 85 ? -4.612 15.200 4.365 1.00 45.53 85 VAL A CA 1
ATOM 641 C C . VAL A 1 85 ? -5.534 15.177 5.626 1.00 45.53 85 VAL A C 1
ATOM 643 O O . VAL A 1 85 ? -6.252 14.188 5.763 1.00 45.53 85 VAL A O 1
ATOM 646 N N . PRO A 1 86 ? -5.749 16.277 6.405 1.00 48.09 86 PRO A N 1
ATOM 647 C CA . PRO A 1 86 ? -4.827 17.194 7.102 1.00 48.09 86 PRO A CA 1
ATOM 648 C C . PRO A 1 86 ? -4.786 16.984 8.646 1.00 48.09 86 PRO A C 1
ATOM 650 O O . PRO A 1 86 ? -5.640 16.307 9.208 1.00 48.09 86 PRO A O 1
ATOM 653 N N . ASN A 1 87 ? -3.866 17.674 9.344 1.00 48.59 87 ASN A N 1
ATOM 654 C CA . ASN A 1 87 ? -3.920 17.932 10.799 1.00 48.59 87 ASN A CA 1
ATOM 655 C C . ASN A 1 87 ? -5.225 18.673 11.152 1.00 48.59 87 ASN A C 1
ATOM 657 O O . ASN A 1 87 ? -5.301 19.899 11.044 1.00 48.59 87 ASN A O 1
ATOM 661 N N . THR A 1 88 ? -6.271 17.937 11.522 1.00 51.22 88 THR A N 1
ATOM 662 C CA . THR A 1 88 ? -7.597 18.477 11.848 1.00 51.22 88 THR A CA 1
ATOM 663 C C . THR A 1 88 ? -8.069 17.978 13.209 1.00 51.22 88 THR A C 1
ATOM 665 O O . THR A 1 88 ? -7.729 16.882 13.641 1.00 51.22 88 THR A O 1
ATOM 668 N N . SER A 1 89 ? -8.864 18.791 13.903 1.00 54.47 89 SER A N 1
ATOM 669 C CA . SER A 1 89 ? -9.524 18.439 15.165 1.00 54.47 89 SER A CA 1
ATOM 670 C C . SER A 1 89 ? -10.833 17.658 14.973 1.00 54.47 89 SER A C 1
ATOM 672 O O . SER A 1 89 ? -11.525 17.354 15.944 1.00 54.47 89 SER A O 1
ATOM 674 N N . GLN A 1 90 ? -11.183 17.335 13.725 1.00 56.62 90 GLN A N 1
ATOM 675 C CA . GLN A 1 90 ? -12.315 16.479 13.372 1.00 56.62 90 GLN A CA 1
ATOM 676 C C . GLN A 1 90 ? -11.885 15.012 13.346 1.00 56.62 90 GLN A C 1
ATOM 678 O O . GLN A 1 90 ? -10.842 14.713 12.762 1.00 56.62 90 GLN A O 1
ATOM 683 N N . LEU A 1 91 ? -12.742 14.118 13.861 1.00 55.28 91 LEU A N 1
ATOM 684 C CA . LEU A 1 91 ? -12.700 12.672 13.589 1.00 55.28 91 LEU A CA 1
ATOM 685 C C . LEU A 1 91 ? -12.929 12.428 12.097 1.00 55.28 91 LEU A C 1
ATOM 687 O O . LEU A 1 91 ? -14.018 12.072 11.676 1.00 55.28 91 LEU A O 1
ATOM 691 N N . SER A 1 92 ? -11.923 12.730 11.289 1.00 63.75 92 SER A N 1
ATOM 692 C CA . SER A 1 92 ? -12.039 12.719 9.838 1.00 63.75 92 SER A CA 1
ATOM 693 C C . SER A 1 92 ? -11.718 11.334 9.307 1.00 63.75 92 SER A C 1
ATOM 695 O O . SER A 1 92 ? -12.585 10.723 8.707 1.00 63.75 92 SER A O 1
ATOM 697 N N . ASN A 1 93 ? -10.513 10.825 9.578 1.00 73.00 93 ASN A N 1
ATOM 698 C CA . ASN A 1 93 ? -10.075 9.527 9.050 1.00 73.00 93 ASN A CA 1
ATOM 699 C C . ASN A 1 93 ? -9.141 8.737 9.978 1.00 73.00 93 ASN A C 1
ATOM 701 O O . ASN A 1 93 ? -8.981 7.543 9.766 1.00 73.00 93 ASN A O 1
ATOM 705 N N . THR A 1 94 ? -8.531 9.372 10.988 1.00 83.06 94 THR A N 1
ATOM 706 C CA . THR A 1 94 ? -7.456 8.768 11.798 1.00 83.06 94 THR A CA 1
ATOM 707 C C . THR A 1 94 ? -7.657 9.055 13.284 1.00 83.06 94 THR A C 1
ATOM 709 O O . THR A 1 94 ? -7.966 10.188 13.673 1.00 83.06 94 THR A O 1
ATOM 712 N N . ILE A 1 95 ? -7.421 8.053 14.131 1.00 88.69 95 ILE A N 1
ATOM 713 C CA . ILE A 1 95 ? -7.242 8.229 15.575 1.00 88.69 95 ILE A CA 1
ATOM 714 C C . ILE A 1 95 ? -6.081 7.376 16.082 1.00 88.69 95 ILE A C 1
ATOM 716 O O . ILE A 1 95 ? -5.960 6.202 15.735 1.00 88.69 95 ILE A O 1
ATOM 720 N N . GLU A 1 96 ? -5.228 7.961 16.922 1.00 91.88 96 GLU A N 1
ATOM 721 C CA . GLU A 1 96 ? -4.218 7.186 17.636 1.00 91.88 96 GLU A CA 1
ATOM 722 C C . GLU A 1 96 ? -4.853 6.406 18.780 1.00 91.88 96 GLU A C 1
ATOM 724 O O . GLU A 1 96 ? -5.609 6.954 19.593 1.00 91.88 96 GLU A O 1
ATOM 729 N N . VAL A 1 97 ? -4.503 5.129 18.873 1.00 95.31 97 VAL A N 1
ATOM 730 C CA . VAL A 1 97 ? -4.970 4.241 19.930 1.00 95.31 97 VAL A CA 1
ATOM 731 C C . VAL A 1 97 ? -3.766 3.638 20.635 1.00 95.31 97 VAL A C 1
ATOM 733 O O . VAL A 1 97 ? -2.914 3.026 19.998 1.00 95.31 97 VAL A O 1
ATOM 736 N N . TYR A 1 98 ? -3.713 3.793 21.954 1.00 96.62 98 TYR A N 1
ATOM 737 C CA . TYR A 1 98 ? -2.633 3.316 22.809 1.00 96.62 98 TYR A CA 1
ATOM 738 C C . TYR A 1 98 ? -3.122 2.153 23.684 1.00 96.62 98 TYR A C 1
ATOM 740 O O . TYR A 1 98 ? -4.195 2.267 24.296 1.00 96.62 98 TYR A O 1
ATOM 748 N N . PRO A 1 99 ? -2.350 1.055 23.781 1.00 97.00 99 PRO A N 1
ATOM 749 C CA . PRO A 1 99 ? -2.706 -0.089 24.609 1.00 97.00 99 PRO A CA 1
ATOM 750 C C . PRO A 1 99 ? -2.624 0.266 26.099 1.00 97.00 99 PRO A C 1
ATOM 752 O O . PRO A 1 99 ? -2.119 1.324 26.494 1.00 97.00 99 PRO A O 1
ATOM 755 N N . LYS A 1 100 ? -3.107 -0.635 26.959 1.00 94.81 100 LYS A N 1
ATOM 756 C CA . LYS A 1 100 ? -2.873 -0.521 28.405 1.00 94.81 100 LYS A CA 1
ATOM 757 C C . LYS A 1 100 ? -1.379 -0.608 28.713 1.00 94.81 100 LYS A C 1
ATOM 759 O O . LYS A 1 100 ? -0.588 -1.182 27.967 1.00 94.81 100 LYS A O 1
ATOM 764 N N . ALA A 1 101 ? -0.982 -0.055 29.857 1.00 90.19 101 ALA A N 1
ATOM 765 C CA . ALA A 1 101 ? 0.417 -0.047 30.266 1.00 90.19 101 ALA A CA 1
ATOM 766 C C . ALA A 1 101 ? 1.031 -1.462 30.267 1.00 90.19 101 ALA A C 1
ATOM 768 O O . ALA A 1 101 ? 0.583 -2.340 31.002 1.00 90.19 101 ALA A O 1
ATOM 769 N N . SER A 1 102 ? 2.140 -1.630 29.541 1.00 87.94 102 SER A N 1
ATOM 770 C CA . SER A 1 102 ? 2.864 -2.905 29.352 1.00 87.94 102 SER A CA 1
ATOM 771 C C . SER A 1 102 ? 2.180 -3.933 28.437 1.00 87.94 102 SER A C 1
ATOM 773 O O . SER A 1 102 ? 2.632 -5.076 28.391 1.00 87.94 102 SER A O 1
ATOM 775 N N . GLU A 1 103 ? 1.129 -3.545 27.714 1.00 93.75 103 GLU A N 1
ATOM 776 C CA . GLU A 1 103 ? 0.538 -4.319 26.616 1.00 93.75 103 GLU A CA 1
ATOM 777 C C . GLU A 1 103 ? 1.012 -3.763 25.258 1.00 93.75 103 GLU A C 1
ATOM 779 O O . GLU A 1 103 ? 1.542 -2.653 25.181 1.00 93.75 103 GLU A O 1
ATOM 784 N N . ALA A 1 104 ? 0.846 -4.554 24.199 1.00 94.19 104 ALA A N 1
ATOM 785 C CA . ALA A 1 104 ? 1.140 -4.183 22.817 1.00 94.19 104 ALA A CA 1
ATOM 786 C C . ALA A 1 104 ? 0.050 -4.758 21.906 1.00 94.19 104 ALA A C 1
ATOM 788 O O . ALA A 1 104 ? -0.534 -5.797 22.227 1.00 94.19 104 ALA A O 1
ATOM 789 N N . PHE A 1 105 ? -0.230 -4.092 20.789 1.00 95.69 105 PHE A N 1
ATOM 790 C CA . PHE A 1 105 ? -1.180 -4.597 19.801 1.00 95.69 105 PHE A CA 1
ATOM 791 C C . PHE A 1 105 ? -0.517 -5.553 18.812 1.00 95.69 105 PHE A C 1
ATOM 793 O O . PHE A 1 105 ? 0.537 -5.250 18.258 1.00 95.69 105 PHE A O 1
ATOM 800 N N . ASP A 1 106 ? -1.189 -6.669 18.531 1.00 93.19 106 ASP A N 1
ATOM 801 C CA . ASP A 1 106 ? -0.911 -7.478 17.347 1.00 93.19 106 ASP A CA 1
ATOM 802 C C . ASP A 1 106 ? -1.623 -6.862 16.137 1.00 93.19 106 ASP A C 1
ATOM 804 O O . ASP A 1 106 ? -2.788 -6.471 16.239 1.00 93.19 106 ASP A O 1
ATOM 808 N N . TYR A 1 107 ? -0.946 -6.788 14.991 1.00 90.94 107 TYR A N 1
ATOM 809 C CA . TYR A 1 107 ? -1.534 -6.255 13.762 1.00 90.94 107 TYR A CA 1
ATOM 810 C C . TYR A 1 107 ? -2.607 -7.192 13.183 1.00 90.94 107 TYR A C 1
ATOM 812 O O . TYR A 1 107 ? -2.441 -8.412 13.159 1.00 90.94 107 TYR A O 1
ATOM 820 N N . THR A 1 108 ? -3.677 -6.611 12.638 1.00 90.50 108 THR A N 1
ATOM 821 C CA . THR A 1 108 ? -4.658 -7.309 11.798 1.00 90.50 108 THR A CA 1
ATOM 822 C C . THR A 1 108 ? -5.195 -6.384 10.707 1.00 90.50 108 THR A C 1
ATOM 824 O O . THR A 1 108 ? -5.362 -5.185 10.924 1.00 90.50 108 THR A O 1
ATOM 827 N N . ALA A 1 109 ? -5.489 -6.952 9.537 1.00 87.88 109 ALA A N 1
ATOM 828 C CA . ALA A 1 109 ? -6.154 -6.256 8.435 1.00 87.88 109 ALA A CA 1
ATOM 829 C C . ALA A 1 109 ? -7.692 -6.281 8.543 1.00 87.88 109 ALA A C 1
ATOM 831 O O . ALA A 1 109 ? -8.388 -5.589 7.799 1.00 87.88 109 ALA A O 1
ATOM 832 N N . GLN A 1 110 ? -8.234 -7.083 9.461 1.00 90.81 110 GLN A N 1
ATOM 833 C CA . GLN A 1 110 ? -9.673 -7.189 9.676 1.00 90.81 110 GLN A CA 1
ATOM 834 C C . GLN A 1 110 ? -10.225 -5.940 10.371 1.00 90.81 110 GLN A C 1
ATOM 836 O O . GLN A 1 110 ? -9.529 -5.263 11.127 1.00 90.81 110 GLN A O 1
ATOM 841 N N . ALA A 1 111 ? -11.514 -5.668 10.168 1.00 91.75 111 ALA A N 1
ATOM 842 C CA . ALA A 1 111 ? -12.236 -4.662 10.932 1.00 91.75 111 ALA A CA 1
ATOM 843 C C . ALA A 1 111 ? -12.209 -5.015 12.424 1.00 91.75 111 ALA A C 1
ATOM 845 O O . ALA A 1 111 ? -12.547 -6.140 12.828 1.00 91.75 111 ALA A O 1
ATOM 846 N N . ILE A 1 112 ? -11.857 -4.031 13.245 1.00 93.94 112 ILE A N 1
ATOM 847 C CA . ILE A 1 112 ? -11.774 -4.150 14.697 1.00 93.94 112 ILE A CA 1
ATOM 848 C C . ILE A 1 112 ? -12.721 -3.174 15.384 1.00 93.94 112 ILE A C 1
ATOM 850 O O . ILE A 1 112 ? -13.006 -2.085 14.891 1.00 93.94 112 ILE A O 1
ATOM 854 N N . LYS A 1 113 ? -13.186 -3.572 16.565 1.00 94.69 113 LYS A N 1
ATOM 855 C CA . LYS A 1 113 ? -13.863 -2.720 17.537 1.00 94.69 113 LYS A CA 1
ATOM 856 C C . LYS A 1 113 ? -12.878 -2.404 18.649 1.00 94.69 113 LYS A C 1
ATOM 858 O O . LYS A 1 113 ? -12.493 -3.298 19.405 1.00 94.69 113 LYS A O 1
ATOM 863 N N . VAL A 1 114 ? -12.501 -1.139 18.750 1.00 96.31 114 VAL A N 1
ATOM 864 C CA . VAL A 1 114 ? -11.663 -0.598 19.819 1.00 96.31 114 VAL A CA 1
ATOM 865 C C . VAL A 1 114 ? -12.547 -0.191 20.984 1.00 96.31 114 VAL A C 1
ATOM 867 O O . VAL A 1 114 ? -13.636 0.349 20.788 1.00 96.31 114 VAL A O 1
ATOM 870 N N . THR A 1 115 ? -12.090 -0.450 22.204 1.00 97.12 115 THR A N 1
ATOM 871 C CA . THR A 1 115 ? -12.679 0.089 23.434 1.00 97.12 115 THR A CA 1
ATOM 872 C C . THR A 1 115 ? -11.568 0.649 24.307 1.00 97.12 115 THR A C 1
ATOM 874 O O . THR A 1 115 ? -10.599 -0.052 24.577 1.00 97.12 115 THR A O 1
ATOM 877 N N . GLY A 1 116 ? -11.705 1.891 24.763 1.00 97.06 116 GLY A N 1
ATOM 878 C CA . GLY A 1 116 ? -10.706 2.541 25.613 1.00 97.06 116 GLY A CA 1
ATOM 879 C C . GLY A 1 116 ? -11.195 3.878 26.155 1.00 97.06 116 GLY A C 1
ATOM 880 O O . GLY A 1 116 ? -12.379 4.197 26.056 1.00 97.06 116 GLY A O 1
ATOM 881 N N . THR A 1 117 ? -10.295 4.658 26.738 1.00 97.50 117 THR A N 1
ATOM 882 C CA . THR A 1 117 ? -10.594 5.983 27.293 1.00 97.50 117 THR A CA 1
ATOM 883 C C . THR A 1 117 ? -10.281 7.055 26.260 1.00 97.50 117 THR A C 1
ATOM 885 O O . THR A 1 117 ? -9.146 7.137 25.794 1.00 97.50 117 THR A O 1
ATOM 888 N N . LEU A 1 118 ? -11.258 7.891 25.905 1.00 96.25 118 LEU A N 1
ATOM 889 C CA . LEU A 1 118 ? -10.996 9.050 25.054 1.00 96.25 118 LEU A CA 1
ATOM 890 C C . LEU A 1 118 ? -10.222 10.103 25.850 1.00 96.25 118 LEU A C 1
ATOM 892 O O . LEU A 1 118 ? -10.642 10.493 26.938 1.00 96.25 118 LEU A O 1
ATOM 896 N N . VAL A 1 119 ? -9.116 10.581 25.288 1.00 95.75 119 VAL A N 1
ATOM 897 C CA . VAL A 1 119 ? -8.320 11.682 25.831 1.00 95.75 119 VAL A CA 1
ATOM 898 C C . VAL A 1 119 ? -8.271 12.789 24.794 1.00 95.75 119 VAL A C 1
ATOM 900 O O . VAL A 1 119 ? -7.846 12.558 23.663 1.00 95.75 119 VAL A O 1
ATOM 903 N N . VAL A 1 120 ? -8.682 13.991 25.181 1.00 93.81 120 VAL A N 1
ATOM 904 C CA . VAL A 1 120 ? -8.719 15.173 24.313 1.00 93.81 120 VAL A CA 1
ATOM 905 C C . VAL A 1 120 ? -7.667 16.176 24.775 1.00 93.81 120 VAL A C 1
ATOM 907 O O . VAL A 1 120 ? -7.398 16.321 25.968 1.00 93.81 120 VAL A O 1
ATOM 910 N N . ALA A 1 121 ? -7.029 16.856 23.826 1.00 92.00 121 ALA A N 1
ATOM 911 C CA . ALA A 1 121 ? -6.075 17.915 24.117 1.00 92.00 121 ALA A CA 1
ATOM 912 C C . ALA A 1 121 ? -6.737 19.029 24.962 1.00 92.00 121 ALA A C 1
ATOM 914 O O . ALA A 1 121 ? -7.960 19.177 24.961 1.00 92.00 121 ALA A O 1
ATOM 915 N N . PRO A 1 122 ? -5.970 19.843 25.709 1.00 89.12 122 PRO A N 1
ATOM 916 C CA . PRO A 1 122 ? -6.541 20.953 26.477 1.00 89.12 122 PRO A CA 1
ATOM 917 C C . PRO A 1 122 ? -7.187 22.033 25.587 1.00 89.12 122 PRO A C 1
ATOM 919 O O . PRO A 1 122 ? -8.253 22.585 25.922 1.00 89.12 122 PRO A O 1
ATOM 922 N N . SER A 1 123 ? -6.557 22.316 24.442 1.00 89.12 123 SER A N 1
ATOM 923 C CA . SER A 1 123 ? -7.004 23.256 23.406 1.00 89.12 123 SER A CA 1
ATOM 924 C C . SER A 1 123 ? -6.563 22.790 22.012 1.00 89.12 123 SER A C 1
ATOM 926 O O . SER A 1 123 ? -5.590 22.050 21.911 1.00 89.12 123 SER A O 1
ATOM 928 N N . GLU A 1 124 ? -7.242 23.253 20.955 1.00 85.75 124 GLU A N 1
ATOM 929 C CA . GLU A 1 124 ? -6.876 22.943 19.558 1.00 85.75 124 GLU A CA 1
ATOM 930 C C . GLU A 1 124 ? -5.489 23.473 19.156 1.00 85.75 124 GLU A C 1
ATOM 932 O O . GLU A 1 124 ? -4.868 22.938 18.243 1.00 85.75 124 GLU A O 1
ATOM 937 N N . ASP A 1 125 ? -5.004 24.510 19.848 1.00 88.12 125 ASP A N 1
ATOM 938 C CA . ASP A 1 125 ? -3.691 25.126 19.620 1.00 88.12 125 ASP A CA 1
ATOM 939 C C . ASP A 1 125 ? -2.558 24.426 20.405 1.00 88.12 125 ASP A C 1
ATOM 941 O O . ASP A 1 125 ? -1.392 24.802 20.283 1.00 88.12 125 ASP A O 1
ATOM 945 N N . GLU A 1 126 ? -2.884 23.423 21.229 1.00 89.75 126 GLU A N 1
ATOM 946 C CA . GLU A 1 126 ? -1.933 22.647 22.038 1.00 89.75 126 GLU A CA 1
ATOM 947 C C . GLU A 1 126 ? -2.152 21.130 21.836 1.00 89.75 126 GLU A C 1
ATOM 949 O O . GLU A 1 126 ? -2.541 20.435 22.783 1.00 89.75 126 GLU A O 1
ATOM 954 N N . PRO A 1 127 ? -1.939 20.602 20.612 1.00 89.94 127 PRO A N 1
ATOM 955 C CA . PRO A 1 127 ? -2.172 19.195 20.303 1.00 89.94 127 PRO A CA 1
ATOM 956 C C . PRO A 1 127 ? -1.156 18.270 20.992 1.00 89.94 127 PRO A C 1
ATOM 958 O O . PRO A 1 127 ? -0.072 18.677 21.417 1.00 89.94 127 PRO A O 1
ATOM 961 N N . PHE A 1 128 ? -1.491 16.983 21.070 1.00 89.06 128 PHE A N 1
ATOM 962 C CA . PHE A 1 128 ? -0.508 15.938 21.347 1.00 89.06 128 PHE A CA 1
ATOM 963 C C . PHE A 1 128 ? 0.437 15.793 20.160 1.00 89.06 128 PHE A C 1
ATOM 965 O O . PHE A 1 128 ? -0.006 15.932 19.027 1.00 89.06 128 PHE A O 1
ATOM 972 N N . THR A 1 129 ? 1.697 15.442 20.417 1.00 87.69 129 THR A N 1
ATOM 973 C CA . THR A 1 129 ? 2.661 15.068 19.376 1.00 87.69 129 THR A CA 1
ATOM 974 C C . THR A 1 129 ? 3.128 13.636 19.602 1.00 87.69 129 THR A C 1
ATOM 976 O O . THR A 1 129 ? 3.529 13.297 20.721 1.00 87.69 129 THR A O 1
ATOM 979 N N . ASP A 1 130 ? 3.070 12.808 18.563 1.00 83.75 130 ASP A N 1
ATOM 980 C CA . ASP A 1 130 ? 3.511 11.413 18.612 1.00 83.75 130 ASP A CA 1
ATOM 981 C C . ASP A 1 130 ? 5.035 11.257 18.402 1.00 83.75 130 ASP A C 1
ATOM 983 O O . ASP A 1 130 ? 5.786 12.232 18.289 1.00 83.75 130 ASP A O 1
ATOM 987 N N . SER A 1 131 ? 5.522 10.012 18.373 1.00 81.88 131 SER A N 1
ATOM 988 C CA . SER A 1 131 ? 6.943 9.703 18.151 1.00 81.88 131 SER A CA 1
ATOM 989 C C . SER A 1 131 ? 7.432 9.989 16.726 1.00 81.88 131 SER A C 1
ATOM 991 O O . SER A 1 131 ? 8.644 10.087 16.514 1.00 81.88 131 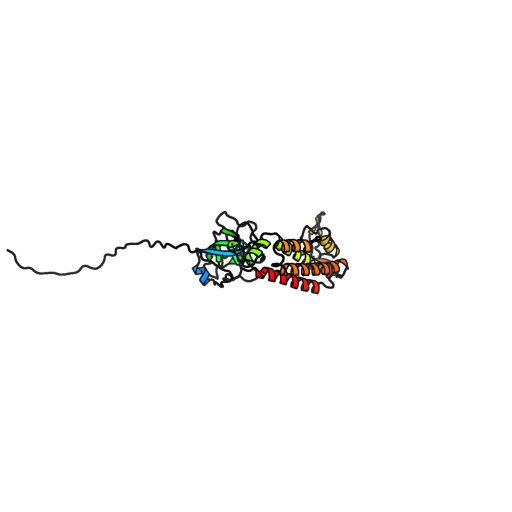SER A O 1
ATOM 993 N N . TYR A 1 132 ? 6.519 10.132 15.768 1.00 77.62 132 TYR A N 1
ATOM 994 C CA . TYR A 1 132 ? 6.803 10.451 14.372 1.00 77.62 132 TYR A CA 1
ATOM 995 C C . TYR A 1 132 ? 6.681 11.957 14.074 1.00 77.62 132 TYR A C 1
ATOM 997 O O . TYR A 1 132 ? 7.071 12.399 12.993 1.00 77.62 132 TYR A O 1
ATOM 1005 N N . GLY A 1 133 ? 6.228 12.757 15.045 1.00 80.94 133 GLY A N 1
ATOM 1006 C CA . GLY A 1 133 ? 6.079 14.207 14.942 1.00 80.94 133 GLY A CA 1
ATOM 1007 C C . GLY A 1 133 ? 4.702 14.668 14.458 1.00 80.94 133 GLY A C 1
ATOM 1008 O O . GLY A 1 133 ? 4.562 15.834 14.091 1.00 80.94 133 GLY A O 1
ATOM 1009 N N . TYR A 1 134 ? 3.703 13.787 14.441 1.00 80.38 134 TYR A N 1
ATOM 1010 C CA . TYR A 1 134 ? 2.339 14.115 14.042 1.00 80.38 134 TYR A CA 1
ATOM 1011 C C . TYR A 1 134 ? 1.522 14.666 15.202 1.00 80.38 134 TYR A C 1
ATOM 1013 O O . TYR A 1 134 ? 1.721 14.286 16.355 1.00 80.38 134 TYR A O 1
ATOM 1021 N N . GLU A 1 135 ? 0.605 15.579 14.880 1.00 84.69 135 GLU A N 1
ATOM 1022 C CA . GLU A 1 135 ? -0.174 16.324 15.862 1.00 84.69 135 GLU A CA 1
ATOM 1023 C C . GLU A 1 135 ? -1.641 15.891 15.882 1.00 84.69 135 GLU A C 1
ATOM 1025 O O . GLU A 1 135 ? -2.312 15.890 14.849 1.00 84.69 135 GLU A O 1
ATOM 1030 N N . PHE A 1 136 ? -2.160 15.591 17.075 1.00 84.62 136 PHE A N 1
ATOM 1031 C CA . PHE A 1 136 ? -3.536 15.137 17.274 1.00 84.62 136 PHE A CA 1
ATOM 1032 C C . PHE A 1 136 ? -4.207 15.867 18.431 1.00 84.62 136 PHE A C 1
ATOM 1034 O O . PHE A 1 136 ? -3.642 16.021 19.512 1.00 84.62 136 PHE A O 1
ATOM 1041 N N . ASN A 1 137 ? -5.465 16.254 18.239 1.00 88.56 137 ASN A N 1
ATOM 1042 C CA . ASN A 1 137 ? -6.262 16.881 19.294 1.00 88.56 137 ASN A CA 1
ATOM 1043 C C . ASN A 1 137 ? -6.992 15.872 20.186 1.00 88.56 137 ASN A C 1
ATOM 1045 O O . ASN A 1 137 ? -7.643 16.262 21.152 1.00 88.56 137 ASN A O 1
ATOM 1049 N N . TYR A 1 138 ? -6.908 14.582 19.872 1.00 90.69 138 TYR A N 1
ATOM 1050 C CA . TYR A 1 138 ? -7.536 13.514 20.633 1.00 90.69 138 TYR A CA 1
ATOM 1051 C C . TYR A 1 138 ? -6.846 12.174 20.350 1.00 90.69 138 TYR A C 1
ATOM 1053 O O . TYR A 1 138 ? -6.199 12.001 19.319 1.00 90.69 138 TYR A O 1
ATOM 1061 N N . LYS A 1 139 ? -7.009 11.219 21.263 1.00 93.62 139 LYS A N 1
ATOM 1062 C CA . LYS A 1 139 ? -6.540 9.832 21.150 1.00 93.62 139 LYS A CA 1
ATOM 1063 C C . LYS A 1 139 ? -7.371 8.915 22.042 1.00 93.62 139 LYS A C 1
ATOM 1065 O O . LYS A 1 139 ? -8.093 9.395 22.915 1.00 93.62 139 LYS A O 1
ATOM 1070 N N . ILE A 1 140 ? -7.241 7.606 21.865 1.00 96.31 140 ILE A N 1
ATOM 1071 C CA . ILE A 1 140 ? -7.792 6.612 22.793 1.00 96.31 140 ILE A CA 1
ATOM 1072 C C . ILE A 1 140 ? -6.633 5.981 23.562 1.00 96.31 140 ILE A C 1
ATOM 1074 O O . ILE A 1 140 ? -5.664 5.531 22.960 1.00 96.31 140 ILE A O 1
ATOM 1078 N N . THR A 1 141 ? -6.717 5.940 24.887 1.00 97.38 141 THR A N 1
ATOM 1079 C CA . THR A 1 141 ? -5.722 5.289 25.752 1.00 97.38 141 THR A CA 1
ATOM 1080 C C . THR A 1 141 ? -6.330 4.135 26.531 1.00 97.38 141 THR A C 1
ATOM 1082 O O . THR A 1 141 ? -7.552 3.983 26.582 1.00 97.38 141 THR A O 1
ATOM 1085 N N . ASP A 1 142 ? -5.470 3.325 27.154 1.00 97.25 142 ASP A N 1
ATOM 1086 C CA . ASP A 1 142 ? -5.872 2.151 27.939 1.00 97.25 142 ASP A CA 1
ATOM 1087 C C . ASP A 1 142 ? -6.778 1.204 27.143 1.00 97.25 142 ASP A C 1
ATOM 1089 O O . ASP A 1 142 ? -7.717 0.601 27.674 1.00 97.25 142 ASP A O 1
ATOM 1093 N N . ALA A 1 143 ? -6.514 1.129 25.840 1.00 97.69 143 ALA A N 1
ATOM 1094 C CA . ALA A 1 143 ? -7.404 0.502 24.895 1.00 97.69 143 ALA A CA 1
ATOM 1095 C C . ALA A 1 143 ? -7.127 -0.990 24.746 1.00 97.69 143 ALA A C 1
ATOM 1097 O O . ALA A 1 143 ? -6.020 -1.482 24.962 1.00 97.69 143 ALA A O 1
ATOM 1098 N N . ASP A 1 144 ? -8.173 -1.685 24.329 1.00 96.75 144 ASP A N 1
ATOM 1099 C CA . ASP A 1 144 ? -8.151 -3.058 23.853 1.00 96.75 144 ASP A CA 1
ATOM 1100 C C . ASP A 1 144 ? -8.963 -3.120 22.553 1.00 96.75 144 ASP A C 1
ATOM 1102 O O . ASP A 1 144 ? -9.801 -2.242 22.292 1.00 96.75 144 ASP A O 1
ATOM 1106 N N . TYR A 1 145 ? -8.742 -4.144 21.736 1.00 96.00 145 TYR A N 1
ATOM 1107 C CA . TYR A 1 145 ? -9.501 -4.339 20.511 1.00 96.00 145 TYR A CA 1
ATOM 1108 C C . TYR A 1 145 ? -10.015 -5.767 20.380 1.00 96.00 145 TYR A C 1
ATOM 1110 O O . TYR A 1 145 ? -9.463 -6.733 20.895 1.00 96.00 145 TYR A O 1
ATOM 1118 N N . THR A 1 146 ? -11.108 -5.899 19.640 1.00 94.38 146 THR A N 1
ATOM 1119 C CA . THR A 1 146 ? -11.641 -7.199 19.234 1.00 94.38 146 THR A CA 1
ATOM 1120 C C . THR A 1 146 ? -11.893 -7.187 17.740 1.00 94.38 146 THR A C 1
ATOM 1122 O O . THR A 1 146 ? -12.379 -6.190 17.208 1.00 94.38 146 THR A O 1
ATOM 1125 N N . ILE A 1 147 ? -11.591 -8.291 17.056 1.00 92.06 147 ILE A N 1
ATOM 1126 C CA . ILE A 1 147 ? -12.033 -8.486 15.672 1.00 92.06 147 ILE A CA 1
ATOM 1127 C C . ILE A 1 147 ? -13.559 -8.539 15.681 1.00 92.06 147 ILE A C 1
ATOM 1129 O O . ILE A 1 147 ? -14.151 -9.313 16.448 1.00 92.06 147 ILE A O 1
ATOM 1133 N N . ILE A 1 148 ? -14.196 -7.715 14.846 1.00 88.06 148 ILE A N 1
ATOM 1134 C CA . ILE A 1 148 ? -15.655 -7.686 14.769 1.00 88.06 148 ILE A CA 1
ATOM 1135 C C . ILE A 1 148 ? -16.126 -9.020 14.190 1.00 88.06 148 ILE A C 1
ATOM 1137 O O . ILE A 1 148 ? -15.740 -9.416 13.089 1.00 88.06 148 ILE A O 1
ATOM 1141 N N . GLN A 1 149 ? -16.932 -9.734 14.973 1.00 78.88 149 GLN A N 1
ATOM 1142 C CA . GLN A 1 149 ? -17.422 -11.062 14.621 1.00 78.88 149 GLN A CA 1
ATOM 1143 C C . GLN A 1 149 ? -18.511 -10.959 13.552 1.00 78.88 149 GLN A C 1
ATOM 1145 O O . GLN A 1 149 ? -19.314 -10.028 13.575 1.00 78.88 149 GLN A O 1
ATOM 1150 N N . SER A 1 150 ? -18.597 -11.957 12.670 1.00 67.88 150 SER A N 1
ATOM 1151 C CA . SER A 1 150 ? -19.539 -11.976 11.538 1.00 67.88 150 SER A CA 1
ATOM 1152 C C . SER A 1 150 ? -20.996 -11.709 11.932 1.00 67.88 150 SER A C 1
ATOM 1154 O O . SER A 1 150 ? -21.722 -11.033 11.218 1.00 67.88 150 SER A O 1
ATOM 1156 N N . GLN A 1 151 ? -21.414 -12.158 13.115 1.00 70.38 151 GLN A N 1
ATOM 1157 C CA . GLN A 1 151 ? -22.777 -11.990 13.635 1.00 70.38 151 GLN A CA 1
ATOM 1158 C C . GLN A 1 151 ? -23.139 -10.533 13.980 1.00 70.38 151 GLN A C 1
ATOM 1160 O O . GLN A 1 151 ? -24.320 -10.213 14.096 1.00 70.38 151 GLN A O 1
ATOM 1165 N N . GLU A 1 152 ? -22.140 -9.664 14.170 1.00 70.25 152 GLU A N 1
ATOM 1166 C CA . GLU A 1 152 ? -22.308 -8.230 14.450 1.00 70.25 152 GLU A CA 1
ATOM 1167 C C . GLU A 1 152 ? -22.205 -7.369 13.173 1.00 70.25 152 GLU A C 1
ATOM 1169 O O . GLU A 1 152 ? -22.371 -6.150 13.242 1.00 70.25 152 GLU A O 1
ATOM 1174 N N . LEU A 1 153 ? -21.933 -7.987 12.016 1.00 75.88 153 LEU A N 1
ATOM 1175 C CA . LEU A 1 153 ? -21.629 -7.318 10.750 1.00 75.88 153 LEU A CA 1
ATOM 1176 C C . LEU A 1 153 ? -22.775 -7.419 9.740 1.00 75.88 153 LEU A C 1
ATOM 1178 O O . LEU A 1 153 ? -23.521 -8.402 9.720 1.00 75.88 153 LEU A O 1
ATOM 1182 N N . SER A 1 154 ? -22.882 -6.413 8.865 1.00 79.81 154 SER A N 1
ATOM 1183 C CA . SER A 1 154 ? -23.676 -6.528 7.636 1.00 79.81 154 SER A CA 1
ATOM 1184 C C . SER A 1 154 ? -23.140 -7.669 6.765 1.00 79.81 154 SER A C 1
ATOM 1186 O O . SER A 1 154 ? -21.971 -8.030 6.875 1.00 79.81 154 SER A O 1
ATOM 1188 N N . GLU A 1 155 ? -23.980 -8.227 5.889 1.00 80.75 155 GLU A N 1
ATOM 1189 C CA . GLU A 1 155 ? -23.562 -9.267 4.930 1.00 80.75 155 GLU A CA 1
ATOM 1190 C C . GLU A 1 155 ? -22.354 -8.805 4.095 1.00 80.75 155 GLU A C 1
ATOM 1192 O O . GLU A 1 155 ? -21.384 -9.537 3.943 1.00 80.75 155 GLU A O 1
ATOM 1197 N N . GLU A 1 156 ? -22.361 -7.541 3.671 1.00 79.31 156 GLU A N 1
ATOM 1198 C CA . GLU A 1 156 ? -21.245 -6.881 2.989 1.00 79.31 156 GLU A CA 1
ATOM 1199 C C . GLU A 1 156 ? -19.965 -6.882 3.842 1.00 79.31 156 GLU A C 1
ATOM 1201 O O . GLU A 1 156 ? -18.919 -7.357 3.415 1.00 79.31 156 GLU A O 1
ATOM 1206 N N . MET A 1 157 ? -20.038 -6.465 5.105 1.00 82.88 157 MET A N 1
ATOM 1207 C CA . MET A 1 157 ? -18.859 -6.476 5.972 1.00 82.88 157 MET A CA 1
ATOM 1208 C C . MET A 1 157 ? -18.356 -7.885 6.308 1.00 82.88 157 MET A C 1
ATOM 1210 O O . MET A 1 157 ? -17.179 -8.042 6.622 1.00 82.88 157 MET A O 1
ATOM 1214 N N . GLN A 1 158 ? -19.205 -8.914 6.253 1.00 85.31 158 GLN A N 1
ATOM 1215 C CA . GLN A 1 158 ? -18.752 -10.301 6.400 1.00 85.31 158 GLN A CA 1
ATOM 1216 C C . GLN A 1 158 ? -17.857 -10.709 5.226 1.00 85.31 158 GLN A C 1
ATOM 1218 O O . GLN A 1 158 ? -16.789 -11.266 5.468 1.00 85.31 158 GLN A O 1
ATOM 1223 N N . LEU A 1 159 ? -18.233 -10.343 3.995 1.00 86.56 159 LEU A N 1
ATOM 1224 C CA . LEU A 1 159 ? -17.409 -10.564 2.802 1.00 86.56 159 LEU A CA 1
ATOM 1225 C C . LEU A 1 159 ? -16.047 -9.870 2.929 1.00 86.56 159 LEU A C 1
ATOM 1227 O O . LEU A 1 159 ? -15.012 -10.490 2.681 1.00 86.56 159 LEU A O 1
ATOM 1231 N N . TRP A 1 160 ? -16.024 -8.618 3.406 1.00 88.06 160 TRP A N 1
ATOM 1232 C CA . TRP A 1 160 ? -14.760 -7.938 3.703 1.00 88.06 160 TRP A CA 1
ATOM 1233 C C . TRP A 1 160 ? -13.903 -8.716 4.712 1.00 88.06 160 TRP A C 1
ATOM 1235 O O . TRP A 1 160 ? -12.711 -8.922 4.493 1.00 88.06 160 TRP A O 1
ATOM 1245 N N . GLN A 1 161 ? -14.486 -9.171 5.826 1.00 87.12 161 GLN A N 1
ATOM 1246 C CA . GLN A 1 161 ? -13.717 -9.905 6.835 1.00 87.12 161 GLN A CA 1
ATOM 1247 C C . GLN A 1 161 ? -13.115 -11.200 6.286 1.00 87.12 161 GLN A C 1
ATOM 1249 O O . GLN A 1 161 ? -12.040 -11.587 6.739 1.00 87.12 161 GLN A O 1
ATOM 1254 N N . GLU A 1 162 ? -13.787 -11.873 5.349 1.00 87.88 162 GLU A N 1
ATOM 1255 C CA . GLU A 1 162 ? -13.285 -13.097 4.723 1.00 87.88 162 GLU A CA 1
ATOM 1256 C C . GLU A 1 162 ? -12.070 -12.821 3.836 1.00 87.88 162 GLU A C 1
ATOM 1258 O O . GLU A 1 162 ? -11.046 -13.493 3.985 1.00 87.88 162 GLU A O 1
ATOM 1263 N N . ILE A 1 163 ? -12.137 -11.794 2.980 1.00 89.12 163 ILE A N 1
ATOM 1264 C CA . ILE A 1 163 ? -11.010 -11.438 2.110 1.00 89.12 163 ILE A CA 1
ATOM 1265 C C . ILE A 1 163 ? -9.844 -10.829 2.907 1.00 89.12 163 ILE A C 1
ATOM 1267 O O . ILE A 1 163 ? -8.688 -11.168 2.651 1.00 89.12 163 ILE A O 1
ATOM 1271 N N . ALA A 1 164 ? -10.122 -10.012 3.928 1.00 86.88 164 ALA A N 1
ATOM 1272 C CA . ALA A 1 164 ? -9.114 -9.373 4.780 1.00 86.88 164 ALA A CA 1
ATOM 1273 C C . ALA A 1 164 ? -8.427 -10.335 5.762 1.00 86.88 164 ALA A C 1
ATOM 1275 O O . ALA A 1 164 ? -7.320 -10.069 6.221 1.00 86.88 164 ALA A O 1
ATOM 1276 N N . ASN A 1 165 ? -9.057 -11.468 6.085 1.00 86.06 165 ASN A N 1
ATOM 1277 C CA . ASN A 1 165 ? -8.438 -12.546 6.863 1.00 86.06 165 ASN A CA 1
ATOM 1278 C C . ASN A 1 165 ? -7.518 -13.446 6.009 1.00 86.06 165 ASN A C 1
ATOM 1280 O O . ASN A 1 165 ? -7.075 -14.506 6.454 1.00 86.06 165 ASN A O 1
ATOM 1284 N N . SER A 1 166 ? -7.255 -13.053 4.765 1.00 88.25 166 SER A N 1
ATOM 1285 C CA . SER A 1 166 ? -6.371 -13.747 3.837 1.00 88.25 166 SER A CA 1
ATOM 1286 C C . SER A 1 166 ? -5.263 -12.813 3.347 1.00 88.25 166 SER A C 1
ATOM 1288 O O . SER A 1 166 ? -5.337 -11.597 3.507 1.00 88.25 166 SER A O 1
ATOM 1290 N N . ASP A 1 167 ? -4.268 -13.367 2.657 1.00 88.81 167 ASP A N 1
ATOM 1291 C CA . ASP A 1 167 ? -3.209 -12.562 2.036 1.00 88.81 167 ASP A CA 1
ATOM 1292 C C . ASP A 1 167 ? -3.633 -11.913 0.701 1.00 88.81 167 ASP A C 1
ATOM 1294 O O . ASP A 1 167 ? -2.818 -11.254 0.061 1.00 88.81 167 ASP A O 1
ATOM 1298 N N . ILE A 1 168 ? -4.889 -12.085 0.253 1.00 91.94 168 ILE A N 1
ATOM 1299 C CA . ILE A 1 168 ? -5.350 -11.665 -1.086 1.00 91.94 168 ILE A CA 1
ATOM 1300 C C . ILE A 1 168 ? -5.107 -10.173 -1.323 1.00 91.94 168 ILE A C 1
ATOM 1302 O O . ILE A 1 168 ? -4.494 -9.813 -2.323 1.00 91.94 168 ILE A O 1
ATOM 1306 N N . VAL A 1 169 ? -5.530 -9.300 -0.404 1.00 90.06 169 VAL A N 1
ATOM 1307 C CA . VAL A 1 169 ? -5.383 -7.844 -0.587 1.00 90.06 169 VAL A CA 1
ATOM 1308 C C . VAL A 1 169 ? -3.909 -7.432 -0.613 1.00 90.06 169 VAL A C 1
ATOM 1310 O O . VAL A 1 169 ? -3.506 -6.630 -1.453 1.00 90.06 169 VAL A O 1
ATOM 1313 N N . SER A 1 170 ? -3.075 -8.025 0.248 1.00 87.12 170 SER A N 1
ATOM 1314 C CA . SER A 1 170 ? -1.625 -7.787 0.221 1.00 87.12 170 SER A CA 1
ATOM 1315 C C . SER A 1 170 ? -0.997 -8.242 -1.097 1.00 87.12 170 SER A C 1
ATOM 1317 O O . SER A 1 170 ? -0.132 -7.554 -1.637 1.00 87.12 170 SER A O 1
ATOM 1319 N N . ASP A 1 171 ? -1.440 -9.373 -1.640 1.00 89.75 171 ASP A N 1
ATOM 1320 C CA . ASP A 1 171 ? -0.946 -9.884 -2.914 1.00 89.75 171 ASP A CA 1
ATOM 1321 C C . ASP A 1 171 ? -1.432 -9.046 -4.107 1.00 89.75 171 ASP A C 1
ATOM 1323 O O . ASP A 1 171 ? -0.673 -8.885 -5.059 1.00 89.75 171 ASP A O 1
ATOM 1327 N N . ILE A 1 172 ? -2.618 -8.427 -4.036 1.00 91.75 172 ILE A N 1
ATOM 1328 C CA . ILE A 1 172 ? -3.069 -7.431 -5.025 1.00 91.75 172 ILE A CA 1
ATOM 1329 C C . ILE A 1 172 ? -2.148 -6.202 -5.025 1.00 91.75 172 ILE A C 1
ATOM 1331 O O . ILE A 1 172 ? -1.793 -5.705 -6.091 1.00 91.75 172 ILE A O 1
ATOM 1335 N N . TYR A 1 173 ? -1.698 -5.723 -3.860 1.00 88.62 173 TYR A N 1
ATOM 1336 C CA . TYR A 1 173 ? -0.721 -4.626 -3.813 1.00 88.62 173 TYR A CA 1
ATOM 1337 C C . TYR A 1 173 ? 0.609 -5.005 -4.465 1.00 88.62 173 TYR A C 1
ATOM 1339 O O . TYR A 1 173 ? 1.099 -4.260 -5.309 1.00 88.62 173 TYR A O 1
ATOM 1347 N N . LYS A 1 174 ? 1.151 -6.189 -4.151 1.00 87.94 174 LYS A N 1
ATOM 1348 C CA . LYS A 1 174 ? 2.367 -6.698 -4.815 1.00 87.94 174 LYS A CA 1
ATOM 1349 C C . LYS A 1 174 ? 2.167 -6.812 -6.327 1.00 87.94 174 LYS A C 1
ATOM 1351 O O . LYS A 1 174 ? 3.079 -6.521 -7.096 1.00 87.94 174 LYS A O 1
ATOM 1356 N N . MET A 1 175 ? 0.962 -7.185 -6.758 1.00 92.31 175 MET A N 1
ATOM 1357 C CA . MET A 1 175 ? 0.619 -7.238 -8.171 1.00 92.31 175 MET A CA 1
ATOM 1358 C C . MET A 1 175 ? 0.654 -5.853 -8.797 1.00 92.31 175 MET A C 1
ATOM 1360 O O . MET A 1 175 ? 1.241 -5.687 -9.861 1.00 92.31 175 MET A O 1
ATOM 1364 N N . TYR A 1 176 ? 0.094 -4.844 -8.140 1.00 92.06 176 TYR A N 1
ATOM 1365 C CA . TYR A 1 176 ? 0.171 -3.476 -8.634 1.00 92.06 176 TYR A CA 1
ATOM 1366 C C . TYR A 1 176 ? 1.590 -2.903 -8.631 1.00 92.06 176 TYR A C 1
ATOM 1368 O O . TYR A 1 176 ? 1.932 -2.197 -9.579 1.00 92.06 176 TYR A O 1
ATOM 1376 N N . ASP A 1 177 ? 2.435 -3.257 -7.661 1.00 89.12 177 ASP A N 1
ATOM 1377 C CA . ASP A 1 177 ? 3.862 -2.910 -7.680 1.00 89.12 177 ASP A CA 1
ATOM 1378 C C . ASP A 1 177 ? 4.553 -3.499 -8.918 1.00 89.12 177 ASP A C 1
ATOM 1380 O O . ASP A 1 177 ? 5.303 -2.803 -9.608 1.00 89.12 177 ASP A O 1
ATOM 1384 N N . TYR A 1 178 ? 4.241 -4.755 -9.252 1.00 91.00 178 TYR A N 1
ATOM 1385 C CA . TYR A 1 178 ? 4.722 -5.410 -10.465 1.00 91.00 178 TYR A CA 1
ATOM 1386 C C . TYR A 1 178 ? 4.232 -4.714 -11.745 1.00 91.00 178 TYR A C 1
ATOM 1388 O O . TYR A 1 178 ? 5.037 -4.391 -12.621 1.00 91.00 178 TYR A O 1
ATOM 1396 N N . VAL A 1 179 ? 2.931 -4.422 -11.861 1.00 93.31 179 VAL A N 1
ATOM 1397 C CA . VAL A 1 179 ? 2.378 -3.734 -13.043 1.00 93.31 179 VAL A CA 1
ATOM 1398 C C . VAL A 1 179 ? 2.974 -2.331 -13.192 1.00 93.31 179 VAL A C 1
ATOM 1400 O O . VAL A 1 179 ? 3.336 -1.937 -14.304 1.00 93.31 179 VAL A O 1
ATOM 1403 N N . ASN A 1 180 ? 3.129 -1.588 -12.091 1.00 93.44 180 ASN A N 1
ATOM 1404 C CA . ASN A 1 180 ? 3.759 -0.270 -12.102 1.00 93.44 180 ASN A CA 1
ATOM 1405 C C . ASN A 1 180 ? 5.208 -0.349 -12.581 1.00 93.44 180 ASN A C 1
ATOM 1407 O O . ASN A 1 180 ? 5.620 0.447 -13.430 1.00 93.44 180 ASN A O 1
ATOM 1411 N N . PHE A 1 181 ? 5.962 -1.324 -12.065 1.00 93.12 181 PHE A N 1
ATOM 1412 C CA . PHE A 1 181 ? 7.334 -1.570 -12.483 1.00 93.12 181 PHE A CA 1
ATOM 1413 C C . PHE A 1 181 ? 7.407 -1.797 -13.994 1.00 93.12 181 PHE A C 1
ATOM 1415 O O . PHE A 1 181 ? 8.153 -1.099 -14.671 1.00 93.12 181 PHE A O 1
ATOM 1422 N N . LEU A 1 182 ? 6.573 -2.673 -14.563 1.00 93.25 182 LEU A N 1
ATOM 1423 C CA . LEU A 1 182 ? 6.550 -2.886 -16.016 1.00 93.25 182 LEU A CA 1
ATOM 1424 C C . LEU A 1 182 ? 6.238 -1.606 -16.804 1.00 93.25 182 LEU A C 1
ATOM 1426 O O . LEU A 1 182 ? 6.825 -1.370 -17.859 1.00 93.25 182 LEU A O 1
ATOM 1430 N N . CYS A 1 183 ? 5.335 -0.765 -16.297 1.00 95.56 183 CYS A N 1
ATOM 1431 C CA . CYS A 1 183 ? 4.941 0.476 -16.965 1.00 95.56 183 CYS A CA 1
ATOM 1432 C C . CYS A 1 183 ? 6.006 1.582 -16.887 1.00 95.56 183 CYS A C 1
ATOM 1434 O O . CYS A 1 183 ? 5.963 2.513 -17.691 1.00 95.56 183 CYS A O 1
ATOM 1436 N N . THR A 1 184 ? 6.923 1.518 -15.913 1.00 95.31 184 THR A N 1
ATOM 1437 C CA . THR A 1 184 ? 7.807 2.643 -15.551 1.00 95.31 184 THR A CA 1
ATOM 1438 C C . THR A 1 184 ? 9.226 2.233 -15.142 1.00 95.31 184 THR A C 1
ATOM 1440 O O . THR A 1 184 ? 9.931 3.022 -14.511 1.00 95.31 184 THR A O 1
ATOM 1443 N N . TRP A 1 185 ? 9.692 1.033 -15.503 1.00 93.81 185 TRP A N 1
ATOM 1444 C CA . TRP A 1 185 ? 10.991 0.484 -15.076 1.00 93.81 185 TRP A CA 1
ATOM 1445 C C . TRP A 1 185 ? 12.170 1.427 -15.344 1.00 93.81 185 TRP A C 1
ATOM 1447 O O . TRP A 1 185 ? 13.108 1.477 -14.557 1.00 93.81 185 TRP A O 1
ATOM 1457 N N . ASN A 1 186 ? 12.099 2.235 -16.406 1.00 94.94 186 ASN A N 1
ATOM 1458 C CA . ASN A 1 186 ? 13.134 3.198 -16.788 1.00 94.94 186 ASN A CA 1
ATOM 1459 C C . ASN A 1 186 ? 13.284 4.371 -15.798 1.00 94.94 186 ASN A C 1
ATOM 1461 O O . ASN A 1 186 ? 14.199 5.178 -15.932 1.00 94.94 186 ASN A O 1
ATOM 1465 N N . THR A 1 187 ? 12.370 4.493 -14.833 1.00 93.38 187 THR A N 1
ATOM 1466 C CA . THR A 1 187 ? 12.411 5.486 -13.749 1.00 93.38 187 THR A CA 1
ATOM 1467 C C . THR A 1 187 ? 12.999 4.928 -12.452 1.00 93.38 187 THR A C 1
ATOM 1469 O O . THR A 1 187 ? 13.357 5.697 -11.559 1.00 93.38 187 THR A O 1
ATOM 1472 N N . TYR A 1 188 ? 13.125 3.603 -12.343 1.00 91.94 188 TYR A N 1
ATOM 1473 C CA . TYR A 1 188 ? 13.766 2.949 -11.209 1.00 91.94 188 TYR A CA 1
ATOM 1474 C C . TYR A 1 188 ? 15.280 3.103 -11.322 1.00 91.94 188 TYR A C 1
ATOM 1476 O O . TYR A 1 188 ? 15.825 3.252 -12.417 1.00 91.94 188 TYR A O 1
ATOM 1484 N N . TYR A 1 189 ? 15.971 3.068 -10.186 1.00 92.62 189 TYR A N 1
ATOM 1485 C CA . TYR A 1 189 ? 17.406 3.307 -10.147 1.00 92.62 189 TYR A CA 1
ATOM 1486 C C . TYR A 1 189 ? 18.105 2.547 -9.024 1.00 92.62 189 TYR A C 1
ATOM 1488 O O . TYR A 1 189 ? 17.506 2.181 -8.010 1.00 92.62 189 TYR A O 1
ATOM 1496 N N . VAL A 1 190 ? 19.405 2.352 -9.207 1.00 90.88 190 VAL A N 1
ATOM 1497 C CA . VAL A 1 190 ? 20.332 1.866 -8.190 1.00 90.88 190 VAL A CA 1
ATOM 1498 C C . VAL A 1 190 ? 21.110 3.065 -7.661 1.00 90.88 190 VAL A C 1
ATOM 1500 O O . VAL A 1 190 ? 21.681 3.836 -8.429 1.00 90.88 190 VAL A O 1
ATOM 1503 N N . ASN A 1 191 ? 21.116 3.248 -6.340 1.00 91.56 191 ASN A N 1
ATOM 1504 C CA . ASN A 1 191 ? 21.915 4.295 -5.701 1.00 91.56 191 ASN A CA 1
ATOM 1505 C C . ASN A 1 191 ? 23.411 4.016 -5.861 1.00 91.56 191 ASN A C 1
ATOM 1507 O O . ASN A 1 191 ? 23.815 2.859 -5.947 1.00 91.56 191 ASN A O 1
ATOM 1511 N N . THR A 1 192 ? 24.232 5.065 -5.796 1.00 92.12 192 THR A N 1
ATOM 1512 C CA . THR A 1 192 ? 25.689 4.936 -5.661 1.00 92.12 192 THR A CA 1
ATOM 1513 C C . THR A 1 192 ? 26.035 3.968 -4.529 1.00 92.12 192 THR A C 1
ATOM 1515 O O . THR A 1 192 ? 25.496 4.072 -3.424 1.00 92.12 192 THR A O 1
ATOM 1518 N N . TYR A 1 193 ? 26.929 3.018 -4.800 1.00 92.06 193 TYR A N 1
ATOM 1519 C CA . TYR A 1 193 ? 27.290 1.960 -3.858 1.00 92.06 193 TYR A CA 1
ATOM 1520 C C . TYR A 1 193 ? 28.790 1.670 -3.883 1.00 92.06 193 TYR A C 1
ATOM 1522 O O . TYR A 1 193 ? 29.490 1.979 -4.841 1.00 92.06 193 TYR A O 1
ATOM 1530 N N . THR A 1 194 ? 29.301 1.057 -2.816 1.00 95.62 194 THR A N 1
ATOM 1531 C CA . THR A 1 194 ? 30.684 0.572 -2.770 1.00 95.62 194 THR A CA 1
ATOM 1532 C C . THR A 1 194 ? 30.725 -0.886 -3.206 1.00 95.62 194 THR A C 1
ATOM 1534 O O . THR A 1 194 ? 30.052 -1.729 -2.611 1.00 95.62 194 THR A O 1
ATOM 1537 N N . ASN A 1 195 ? 31.505 -1.194 -4.239 1.00 93.12 195 ASN A N 1
ATOM 1538 C CA . ASN A 1 195 ? 31.654 -2.561 -4.731 1.00 93.12 195 ASN A CA 1
ATOM 1539 C C . ASN A 1 195 ? 32.570 -3.412 -3.822 1.00 93.12 195 ASN A C 1
ATOM 1541 O O . ASN A 1 195 ? 33.184 -2.921 -2.873 1.00 93.12 195 ASN A O 1
ATOM 1545 N N . GLU A 1 196 ? 32.704 -4.703 -4.134 1.00 94.06 196 GLU A N 1
ATOM 1546 C CA . GLU A 1 196 ? 33.534 -5.648 -3.365 1.00 94.06 196 GLU A CA 1
ATOM 1547 C C . GLU A 1 196 ? 35.025 -5.265 -3.301 1.00 94.06 196 GLU A C 1
ATOM 1549 O O . GLU A 1 196 ? 35.739 -5.691 -2.392 1.00 94.06 196 GLU A O 1
ATOM 1554 N N . ASN A 1 197 ? 35.496 -4.434 -4.235 1.00 94.88 197 ASN A N 1
ATOM 1555 C CA . ASN A 1 197 ? 36.870 -3.938 -4.277 1.00 94.88 197 ASN A CA 1
ATOM 1556 C C . ASN A 1 197 ? 37.067 -2.654 -3.452 1.00 94.88 197 ASN A C 1
ATOM 1558 O O . ASN A 1 197 ? 38.188 -2.148 -3.373 1.00 94.88 197 ASN A O 1
ATOM 1562 N N . GLY A 1 198 ? 36.010 -2.132 -2.820 1.00 94.25 198 GLY A N 1
ATOM 1563 C CA . GLY A 1 198 ? 36.048 -0.883 -2.062 1.00 94.25 198 GLY A CA 1
ATOM 1564 C C . GLY A 1 198 ? 35.975 0.373 -2.933 1.00 94.25 198 GLY A C 1
ATOM 1565 O O . GLY A 1 198 ? 36.279 1.461 -2.447 1.00 94.25 198 GLY A O 1
ATOM 1566 N N . GLU A 1 199 ? 35.609 0.237 -4.207 1.00 95.81 199 GLU A N 1
ATOM 1567 C CA . GLU A 1 199 ? 35.463 1.359 -5.132 1.00 95.81 199 GLU A CA 1
ATOM 1568 C C . GLU A 1 199 ? 34.025 1.871 -5.101 1.00 95.81 199 GLU A C 1
ATOM 1570 O O . GLU A 1 199 ? 33.073 1.088 -5.050 1.00 95.81 199 GLU A O 1
ATOM 1575 N N . GLU A 1 200 ? 33.867 3.191 -5.138 1.00 95.81 200 GLU A N 1
ATOM 1576 C CA . GLU A 1 200 ? 32.560 3.820 -5.279 1.00 95.81 200 GLU A CA 1
ATOM 1577 C C . GLU A 1 200 ? 32.105 3.720 -6.739 1.00 95.81 200 GLU A C 1
ATOM 1579 O O . GLU A 1 200 ? 32.792 4.179 -7.653 1.00 95.81 200 GLU A O 1
ATOM 1584 N N . VAL A 1 201 ? 30.961 3.076 -6.945 1.00 94.81 201 VAL A N 1
ATOM 1585 C CA . VAL A 1 201 ? 30.298 2.927 -8.236 1.00 94.81 201 VAL A CA 1
ATOM 1586 C C . VAL A 1 201 ? 29.139 3.920 -8.270 1.00 94.81 201 VAL A C 1
ATOM 1588 O O . VAL A 1 201 ? 28.258 3.818 -7.409 1.00 94.81 201 VAL A O 1
ATOM 1591 N N . PRO A 1 202 ? 29.121 4.873 -9.223 1.00 95.56 202 PRO A N 1
ATOM 1592 C CA . PRO A 1 202 ? 28.001 5.790 -9.393 1.00 95.56 202 PRO A CA 1
ATOM 1593 C C . PRO A 1 202 ? 26.678 5.044 -9.577 1.00 95.56 202 PRO A C 1
ATOM 1595 O O . PRO A 1 202 ? 26.637 3.965 -10.172 1.00 95.56 202 PRO A O 1
ATOM 1598 N N . GLY A 1 203 ? 25.601 5.625 -9.055 1.00 95.00 203 GLY A N 1
ATOM 1599 C CA . GLY A 1 203 ? 24.255 5.129 -9.310 1.00 95.00 203 GLY A CA 1
ATOM 1600 C C . GLY A 1 203 ? 23.853 5.264 -10.780 1.00 95.00 203 GLY A C 1
ATOM 1601 O O . GLY A 1 203 ? 24.501 5.965 -11.558 1.00 95.00 203 GLY A O 1
ATOM 1602 N N . TYR A 1 204 ? 22.773 4.585 -11.149 1.00 94.75 204 TYR A N 1
ATOM 1603 C CA . TYR A 1 204 ? 22.242 4.584 -12.511 1.00 94.75 204 TYR A CA 1
ATOM 1604 C C . TYR A 1 204 ? 20.738 4.307 -12.507 1.00 94.75 204 TYR A C 1
ATOM 1606 O O . TYR A 1 204 ? 20.224 3.615 -11.623 1.00 94.75 204 TYR A O 1
ATOM 1614 N N . TYR A 1 205 ? 20.027 4.842 -13.501 1.00 95.94 205 TYR A N 1
ATOM 1615 C CA . TYR A 1 205 ? 18.667 4.394 -13.813 1.00 95.94 205 TYR A CA 1
ATOM 1616 C C . TYR A 1 205 ? 18.732 3.023 -14.475 1.00 95.94 205 TYR A C 1
ATOM 1618 O O . TYR A 1 205 ? 19.650 2.778 -15.254 1.00 95.94 205 TYR A O 1
ATOM 1626 N N . LEU A 1 206 ? 17.763 2.153 -14.194 1.00 94.44 206 LEU A N 1
ATOM 1627 C CA . LEU A 1 206 ? 17.772 0.791 -14.718 1.00 94.44 206 LEU A CA 1
ATOM 1628 C C . LEU A 1 206 ? 17.877 0.786 -16.244 1.00 94.44 206 LEU A C 1
ATOM 1630 O O . LEU A 1 206 ? 17.130 1.476 -16.945 1.00 94.44 206 LEU A O 1
ATOM 1634 N N . TYR A 1 207 ? 18.778 -0.046 -16.753 1.00 95.69 207 TYR A N 1
ATOM 1635 C CA . TYR A 1 207 ? 18.827 -0.393 -18.160 1.00 95.69 207 TYR A CA 1
ATOM 1636 C C . TYR A 1 207 ? 17.732 -1.414 -18.482 1.00 95.69 207 TYR A C 1
ATOM 1638 O O . TYR A 1 207 ? 17.243 -2.134 -17.609 1.00 95.69 207 TYR A O 1
ATOM 1646 N N . ALA A 1 208 ? 17.388 -1.544 -19.766 1.00 95.38 208 ALA A N 1
ATOM 1647 C CA . ALA A 1 208 ? 16.419 -2.549 -20.208 1.00 95.38 208 ALA A CA 1
ATOM 1648 C C . ALA A 1 208 ? 16.818 -3.975 -19.776 1.00 95.38 208 ALA A C 1
ATOM 1650 O O . ALA A 1 208 ? 15.972 -4.746 -19.336 1.00 95.38 208 ALA A O 1
ATOM 1651 N N . SER A 1 209 ? 18.116 -4.299 -19.814 1.00 93.56 209 SER A N 1
ATOM 1652 C CA . SER A 1 209 ? 18.632 -5.590 -19.346 1.00 93.56 209 SER A CA 1
ATOM 1653 C C . SER A 1 209 ? 18.466 -5.802 -17.843 1.00 93.56 209 SER A C 1
ATOM 1655 O O . SER A 1 209 ? 18.269 -6.936 -17.420 1.00 93.56 209 SER A O 1
ATOM 1657 N N . ASP A 1 210 ? 18.539 -4.740 -17.035 1.00 92.00 210 ASP A N 1
ATOM 1658 C CA . ASP A 1 210 ? 18.319 -4.840 -15.588 1.00 92.00 210 ASP A CA 1
ATOM 1659 C C . ASP A 1 210 ? 16.838 -5.078 -15.303 1.00 92.00 210 ASP A C 1
ATOM 1661 O O . ASP A 1 210 ? 16.494 -5.915 -14.473 1.00 92.00 210 ASP A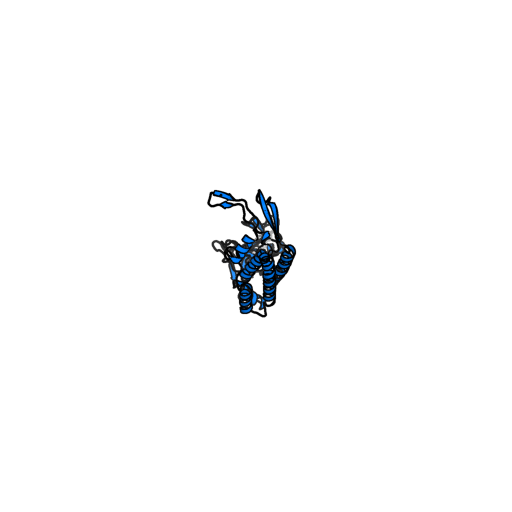 O 1
ATOM 1665 N N . ALA A 1 211 ? 15.954 -4.401 -16.046 1.00 91.56 211 ALA A N 1
ATOM 1666 C CA . ALA A 1 211 ? 14.519 -4.634 -15.964 1.00 91.56 211 ALA A CA 1
ATOM 1667 C C . ALA A 1 211 ? 14.160 -6.080 -16.341 1.00 91.56 211 ALA A C 1
ATOM 1669 O O . ALA A 1 211 ? 13.475 -6.756 -15.577 1.00 91.56 211 ALA A O 1
ATOM 1670 N N . GLU A 1 212 ? 14.678 -6.596 -17.461 1.00 91.19 212 GLU A N 1
ATOM 1671 C CA . GLU A 1 212 ? 14.517 -8.006 -17.844 1.00 91.19 212 GLU A CA 1
ATOM 1672 C C . GLU A 1 212 ? 15.076 -8.957 -16.776 1.00 91.19 212 GLU A C 1
ATOM 1674 O O . GLU A 1 212 ? 14.447 -9.965 -16.444 1.00 91.19 212 GLU A O 1
ATOM 1679 N N . HIS A 1 213 ? 16.238 -8.637 -16.201 1.00 88.38 213 HIS A N 1
ATOM 1680 C CA . HIS A 1 213 ? 16.841 -9.437 -15.141 1.00 88.38 213 HIS A CA 1
ATOM 1681 C C . HIS A 1 213 ? 15.965 -9.478 -13.885 1.00 88.38 213 HIS A C 1
ATOM 1683 O O . HIS A 1 213 ? 15.742 -10.557 -13.331 1.00 88.38 213 HIS A O 1
ATOM 1689 N N . TYR A 1 214 ? 15.400 -8.343 -13.474 1.00 86.12 214 TYR A N 1
ATOM 1690 C CA . TYR A 1 214 ? 14.474 -8.266 -12.345 1.00 86.12 214 TYR A CA 1
ATOM 1691 C C . TYR A 1 214 ? 13.180 -9.034 -12.593 1.00 86.12 214 TYR A C 1
ATOM 1693 O O . TYR A 1 214 ? 12.694 -9.711 -11.689 1.00 86.12 214 TYR A O 1
ATOM 1701 N N . ILE A 1 215 ? 12.662 -9.006 -13.819 1.00 87.00 215 ILE A N 1
ATOM 1702 C CA . ILE A 1 215 ? 11.436 -9.722 -14.180 1.00 87.00 215 ILE A CA 1
ATOM 1703 C C . ILE A 1 215 ? 11.667 -11.237 -14.182 1.00 87.00 215 ILE A C 1
ATOM 1705 O O . ILE A 1 215 ? 10.851 -11.976 -13.631 1.00 87.00 215 ILE A O 1
ATOM 1709 N N . TYR A 1 216 ? 12.764 -11.704 -14.788 1.00 84.56 216 TYR A N 1
ATOM 1710 C CA . TYR A 1 216 ? 12.956 -13.123 -15.113 1.00 84.56 216 TYR A CA 1
ATOM 1711 C C . TYR A 1 216 ? 13.929 -13.881 -14.209 1.00 84.56 216 TYR A C 1
ATOM 1713 O O . TYR A 1 216 ? 13.911 -15.112 -14.203 1.00 84.56 216 TYR A O 1
ATOM 1721 N N . THR A 1 217 ? 14.796 -13.183 -13.474 1.00 78.12 217 THR A N 1
ATOM 1722 C CA . THR A 1 217 ? 15.861 -13.809 -12.672 1.00 78.12 217 THR A CA 1
ATOM 1723 C C . THR A 1 217 ? 15.736 -13.479 -11.190 1.00 78.12 217 THR A C 1
ATOM 1725 O O . THR A 1 217 ? 15.599 -14.393 -10.379 1.00 78.12 217 THR A O 1
ATOM 1728 N N . ASP A 1 218 ? 15.721 -12.193 -10.833 1.00 69.06 218 ASP A N 1
ATOM 1729 C CA . ASP A 1 218 ? 15.730 -11.752 -9.426 1.00 69.06 218 ASP A CA 1
ATOM 1730 C C . ASP A 1 218 ? 14.335 -11.712 -8.786 1.00 69.06 218 ASP A C 1
ATOM 1732 O O . ASP A 1 218 ? 14.199 -11.416 -7.597 1.00 69.06 218 ASP A O 1
ATOM 1736 N N . GLY A 1 219 ? 13.301 -12.028 -9.568 1.00 56.09 219 GLY A N 1
ATOM 1737 C CA . GLY A 1 219 ? 11.892 -11.687 -9.372 1.00 56.09 219 GLY A CA 1
ATOM 1738 C C . GLY A 1 219 ? 11.208 -11.994 -8.031 1.00 56.09 219 GLY A C 1
ATOM 1739 O O . GLY A 1 219 ? 10.086 -11.552 -7.798 1.00 56.09 219 GLY A O 1
ATOM 1740 N N . ALA A 1 220 ? 11.859 -12.693 -7.107 1.00 49.53 220 ALA A N 1
ATOM 1741 C CA . ALA A 1 220 ? 11.351 -12.916 -5.756 1.00 49.53 220 ALA A CA 1
ATOM 1742 C C . ALA A 1 220 ? 11.871 -11.906 -4.713 1.00 49.53 220 ALA A C 1
ATOM 1744 O O . ALA A 1 220 ? 11.276 -11.795 -3.644 1.00 49.53 220 ALA A O 1
ATOM 1745 N N . GLN A 1 221 ? 12.969 -11.184 -4.974 1.00 46.06 221 GLN A N 1
ATOM 1746 C CA . GLN A 1 221 ? 13.636 -10.39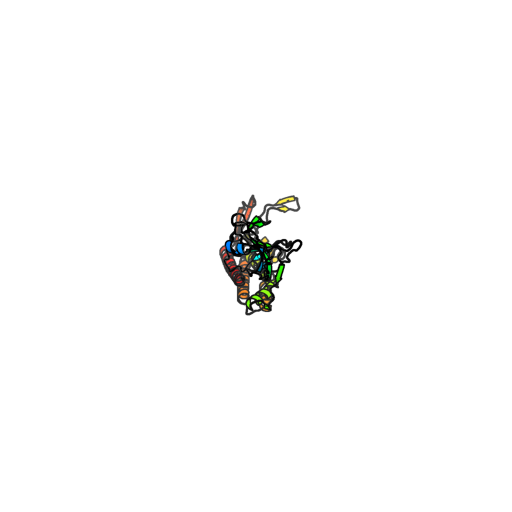7 -3.927 1.00 46.06 221 GLN A CA 1
ATOM 1747 C C . GLN A 1 221 ? 12.978 -9.029 -3.664 1.00 46.06 221 GLN A C 1
ATOM 1749 O O . GLN A 1 221 ? 13.088 -8.518 -2.551 1.00 46.06 221 GLN A O 1
ATOM 1754 N N . TRP A 1 222 ? 12.263 -8.461 -4.643 1.00 53.75 222 TRP A N 1
ATOM 1755 C CA . TRP A 1 222 ? 11.702 -7.101 -4.559 1.00 53.75 222 TRP A CA 1
ATOM 1756 C C . TRP A 1 222 ? 10.247 -6.973 -5.047 1.00 53.75 222 TRP A C 1
ATOM 1758 O O . TRP A 1 222 ? 9.804 -5.874 -5.348 1.00 53.75 222 TRP A O 1
ATOM 1768 N N . ASN A 1 223 ? 9.501 -8.082 -5.138 1.00 62.69 223 ASN A N 1
ATOM 1769 C CA . ASN A 1 223 ? 8.114 -8.142 -5.646 1.00 62.69 223 ASN A CA 1
ATOM 1770 C C . ASN A 1 223 ? 7.907 -7.720 -7.122 1.00 62.69 223 ASN A C 1
ATOM 1772 O O . ASN A 1 223 ? 6.769 -7.597 -7.557 1.00 62.69 223 ASN A O 1
ATOM 1776 N N . TYR A 1 224 ? 8.973 -7.544 -7.913 1.00 65.88 224 TYR A N 1
ATOM 1777 C CA . TYR A 1 224 ? 8.893 -7.139 -9.332 1.00 65.88 224 TYR A CA 1
ATOM 1778 C C . TYR A 1 224 ? 9.006 -8.302 -10.334 1.00 65.88 224 TYR A C 1
ATOM 1780 O O . TYR A 1 224 ? 9.092 -8.079 -11.542 1.00 65.88 224 TYR A O 1
ATOM 1788 N N . GLY A 1 225 ? 9.055 -9.544 -9.855 1.00 63.91 225 GLY A N 1
ATOM 1789 C CA . GLY A 1 225 ? 9.208 -10.717 -10.707 1.00 63.91 225 GLY A CA 1
ATOM 1790 C C . GLY A 1 225 ? 7.941 -11.129 -11.417 1.00 63.91 225 GLY A C 1
ATOM 1791 O O . GLY A 1 225 ? 6.879 -11.206 -10.800 1.00 63.91 225 GLY A O 1
ATOM 1792 N N . TYR A 1 226 ? 8.082 -11.525 -12.680 1.00 64.56 226 TYR A N 1
ATOM 1793 C CA . TYR A 1 226 ? 7.043 -12.301 -13.336 1.00 64.56 226 TYR A CA 1
ATOM 1794 C C . TYR A 1 226 ? 6.842 -13.627 -12.593 1.00 64.56 226 TYR A C 1
ATOM 1796 O O . TYR A 1 226 ? 7.796 -14.357 -12.315 1.00 64.56 226 TYR A O 1
ATOM 1804 N N . GLN A 1 227 ? 5.586 -13.959 -12.312 1.00 65.12 227 GLN A N 1
ATOM 1805 C CA . GLN A 1 227 ? 5.187 -15.269 -11.819 1.00 65.12 227 GLN A CA 1
ATOM 1806 C C . GLN A 1 227 ? 4.172 -15.864 -12.802 1.00 65.12 227 GLN A C 1
ATOM 1808 O O . GLN A 1 227 ? 3.161 -15.245 -13.141 1.00 65.12 227 GLN A O 1
ATOM 1813 N N . GLU A 1 228 ? 4.456 -17.068 -13.300 1.00 68.12 228 GLU A N 1
ATOM 1814 C CA . GLU A 1 228 ? 3.523 -17.800 -14.158 1.00 68.12 228 GLU A CA 1
ATOM 1815 C C . GLU A 1 228 ? 2.219 -18.057 -13.385 1.00 68.12 228 GLU A C 1
ATOM 1817 O O . GLU A 1 228 ? 2.252 -18.502 -12.237 1.00 68.12 228 GLU A O 1
ATOM 1822 N N . GLY A 1 229 ? 1.072 -17.735 -13.990 1.00 75.69 229 GLY A N 1
ATOM 1823 C CA . GLY A 1 229 ? -0.241 -17.891 -13.354 1.00 75.69 229 GLY A CA 1
ATOM 1824 C C . GLY A 1 229 ? -0.525 -16.915 -12.204 1.00 75.69 229 GLY A C 1
ATOM 1825 O O . GLY A 1 229 ? -1.460 -17.137 -11.447 1.00 75.69 229 GLY A O 1
ATOM 1826 N N . TYR A 1 230 ? 0.249 -15.837 -12.046 1.00 82.56 230 TYR A N 1
ATOM 1827 C CA . TYR A 1 230 ? 0.118 -14.909 -10.915 1.00 82.56 230 TYR A CA 1
ATOM 1828 C C . TYR A 1 230 ? -1.255 -14.235 -10.805 1.00 82.56 230 TYR A C 1
ATOM 1830 O O . TYR A 1 230 ? -1.895 -14.282 -9.756 1.00 82.56 230 TYR A O 1
ATOM 1838 N N . PHE A 1 231 ? -1.732 -13.653 -11.907 1.00 92.62 231 PHE A N 1
ATOM 1839 C CA . PHE A 1 231 ? -3.052 -13.022 -11.970 1.00 92.62 231 PHE A CA 1
ATOM 1840 C C . PHE A 1 231 ? -4.172 -14.068 -11.867 1.00 92.62 231 PHE A C 1
ATOM 1842 O O . PHE A 1 231 ? -5.139 -13.865 -11.143 1.00 92.62 231 PHE A O 1
ATOM 1849 N N . GLU A 1 232 ? -4.016 -15.209 -12.544 1.00 93.12 232 GLU A N 1
ATOM 1850 C CA . GLU A 1 232 ? -4.992 -16.309 -12.550 1.00 93.12 232 GLU A CA 1
ATOM 1851 C C . GLU A 1 232 ? -5.167 -16.909 -11.151 1.00 93.12 232 GLU A C 1
ATOM 1853 O O . GLU A 1 232 ? -6.287 -17.032 -10.669 1.00 93.12 232 GLU A O 1
ATOM 1858 N N . GLY A 1 233 ? -4.069 -17.194 -10.447 1.00 92.94 233 GLY A N 1
ATOM 1859 C CA . GLY A 1 233 ? -4.106 -17.714 -9.083 1.00 92.94 233 GLY A CA 1
ATOM 1860 C C . GLY A 1 233 ? -4.695 -16.721 -8.077 1.00 92.94 233 GLY A C 1
ATOM 1861 O O . GLY A 1 233 ? -5.313 -17.134 -7.096 1.00 92.94 233 GLY A O 1
ATOM 1862 N N . LEU A 1 234 ? -4.538 -15.412 -8.308 1.00 93.94 234 LEU A N 1
ATOM 1863 C CA . LEU A 1 234 ? -5.184 -14.384 -7.492 1.00 93.94 234 LEU A CA 1
ATOM 1864 C C . LEU A 1 234 ? -6.699 -14.354 -7.729 1.00 93.94 234 LEU A C 1
ATOM 1866 O O . LEU A 1 234 ? -7.457 -14.329 -6.760 1.00 93.94 234 LEU A O 1
ATOM 1870 N N . ILE A 1 235 ? -7.130 -14.438 -8.991 1.00 96.31 235 ILE A N 1
ATOM 1871 C CA . ILE A 1 235 ? -8.545 -14.550 -9.371 1.00 96.31 235 ILE A CA 1
ATOM 1872 C C . ILE A 1 235 ? -9.166 -15.809 -8.756 1.00 96.31 235 ILE A C 1
ATOM 1874 O O . ILE A 1 235 ? -10.174 -15.701 -8.066 1.00 96.31 235 ILE A O 1
ATOM 1878 N N . GLU A 1 236 ? -8.531 -16.978 -8.899 1.00 95.81 236 GLU A N 1
ATOM 1879 C CA . GLU A 1 236 ? -9.024 -18.240 -8.326 1.00 95.81 236 GLU A CA 1
ATOM 1880 C C . GLU A 1 236 ? -9.223 -18.148 -6.804 1.00 95.81 236 GLU A C 1
ATOM 1882 O O . GLU A 1 236 ? -10.198 -18.669 -6.260 1.00 95.81 236 GLU A O 1
ATOM 1887 N N . ARG A 1 237 ? -8.310 -17.468 -6.097 1.00 95.12 237 ARG A N 1
ATOM 1888 C CA . ARG A 1 237 ? -8.417 -17.252 -4.647 1.00 95.12 237 ARG A CA 1
ATOM 1889 C C . ARG A 1 237 ? -9.562 -16.315 -4.278 1.00 95.12 237 ARG A C 1
ATOM 1891 O O . ARG A 1 237 ? -10.214 -16.566 -3.271 1.00 95.12 237 ARG A O 1
ATOM 1898 N N . ILE A 1 238 ? -9.803 -15.264 -5.060 1.00 95.31 238 ILE A N 1
ATOM 1899 C CA . ILE A 1 238 ? -10.923 -14.332 -4.853 1.00 95.31 238 ILE A CA 1
ATOM 1900 C C . ILE A 1 238 ? -12.255 -15.039 -5.105 1.00 95.31 238 ILE A C 1
ATOM 1902 O O . ILE A 1 238 ? -13.152 -14.981 -4.266 1.00 95.31 238 ILE A O 1
ATOM 1906 N N . GLU A 1 239 ? -12.363 -15.773 -6.212 1.00 95.50 239 GLU A N 1
ATOM 1907 C CA . GLU A 1 239 ? -13.566 -16.533 -6.561 1.00 95.50 239 GLU A CA 1
ATOM 1908 C C . GLU A 1 239 ? -13.880 -17.638 -5.544 1.00 95.50 239 GLU A C 1
ATOM 1910 O O . GLU A 1 239 ? -15.048 -17.965 -5.324 1.00 95.50 239 GLU A O 1
ATOM 1915 N N . ALA A 1 240 ? -12.851 -18.200 -4.899 1.00 95.06 240 ALA A N 1
ATOM 1916 C CA . ALA A 1 240 ? -13.010 -19.164 -3.816 1.00 95.06 240 ALA A CA 1
ATOM 1917 C C . ALA A 1 240 ? -13.573 -18.553 -2.521 1.00 95.06 240 ALA A C 1
ATOM 1919 O O . ALA A 1 240 ? -14.105 -19.308 -1.704 1.00 95.06 240 ALA A O 1
ATOM 1920 N N . VAL A 1 241 ? -13.453 -17.232 -2.327 1.00 92.50 241 VAL A N 1
ATOM 1921 C CA . VAL A 1 241 ? -14.164 -16.510 -1.261 1.00 92.50 241 VAL A CA 1
ATOM 1922 C C . VAL A 1 241 ? -15.610 -16.294 -1.703 1.00 92.50 241 VAL A C 1
ATOM 1924 O O . VAL A 1 241 ? -16.514 -16.907 -1.142 1.00 92.50 241 VAL A O 1
ATOM 1927 N N . ASP A 1 242 ? -15.817 -15.496 -2.753 1.00 92.06 242 ASP A N 1
ATOM 1928 C CA . ASP A 1 242 ? -17.120 -15.317 -3.401 1.00 92.06 242 ASP A CA 1
ATOM 1929 C C . ASP A 1 242 ? -16.947 -14.716 -4.809 1.00 92.06 242 ASP A C 1
ATOM 1931 O O . ASP A 1 242 ? -16.628 -13.537 -4.979 1.00 92.06 242 ASP A O 1
ATOM 1935 N N . GLY A 1 243 ? -17.158 -15.532 -5.845 1.00 80.50 243 GLY A N 1
ATOM 1936 C CA . GLY A 1 243 ? -16.983 -15.099 -7.235 1.00 80.50 243 GLY A CA 1
ATOM 1937 C C . GLY A 1 243 ? -18.039 -14.118 -7.758 1.00 80.50 243 GLY A C 1
ATOM 1938 O O . GLY A 1 243 ? -17.773 -13.417 -8.732 1.00 80.50 243 GLY A O 1
ATOM 1939 N N . GLU A 1 244 ? -19.229 -14.042 -7.154 1.00 90.06 244 GLU A N 1
ATOM 1940 C CA . GLU A 1 244 ? -20.259 -13.088 -7.591 1.00 90.06 244 GLU A CA 1
ATOM 1941 C C . GLU A 1 244 ? -20.038 -11.727 -6.923 1.00 90.06 244 GLU A C 1
ATOM 1943 O O . GLU A 1 244 ? -20.034 -10.693 -7.602 1.00 90.06 244 GLU A O 1
ATOM 1948 N N . ALA A 1 245 ? -19.783 -11.738 -5.613 1.00 89.75 245 ALA A N 1
ATOM 1949 C CA . ALA A 1 245 ? -19.610 -10.537 -4.809 1.00 89.75 245 ALA A CA 1
ATOM 1950 C C . ALA A 1 245 ? -18.345 -9.739 -5.159 1.00 89.75 245 ALA A C 1
ATOM 1952 O O . ALA A 1 245 ? -18.363 -8.518 -5.038 1.00 89.75 245 ALA A O 1
ATOM 1953 N N . PHE A 1 246 ? -17.278 -10.400 -5.622 1.00 94.38 246 PHE A N 1
ATOM 1954 C CA . PHE A 1 246 ? -16.008 -9.756 -5.990 1.00 94.38 246 PHE A CA 1
ATOM 1955 C C . PHE A 1 246 ? -15.752 -9.715 -7.505 1.00 94.38 246 PHE A C 1
ATOM 1957 O O . PHE A 1 246 ? -14.609 -9.610 -7.953 1.00 94.38 246 PHE A O 1
ATOM 1964 N N . SER A 1 247 ? -16.806 -9.809 -8.320 1.00 94.94 247 SER A N 1
ATOM 1965 C CA . SER A 1 247 ? -16.685 -9.819 -9.786 1.00 94.94 247 SER A CA 1
ATOM 1966 C C . SER A 1 247 ? -16.082 -8.531 -10.370 1.00 94.94 247 SER A C 1
ATOM 1968 O O . SER A 1 247 ? -15.416 -8.568 -11.406 1.00 94.94 247 SER A O 1
ATOM 1970 N N . ASP A 1 248 ? -16.265 -7.393 -9.703 1.00 95.31 248 ASP A N 1
ATOM 1971 C CA . ASP A 1 248 ? -15.647 -6.113 -10.050 1.00 95.31 248 ASP A CA 1
ATOM 1972 C C . ASP A 1 248 ? -14.137 -6.089 -9.765 1.00 95.31 248 ASP A C 1
ATOM 1974 O O . ASP A 1 248 ? -13.360 -5.642 -10.613 1.00 95.31 248 ASP A O 1
ATOM 1978 N N . LEU A 1 249 ? -13.713 -6.641 -8.626 1.00 95.75 249 LEU A N 1
ATOM 1979 C CA . LEU A 1 249 ? -12.306 -6.833 -8.287 1.00 95.75 249 LEU A CA 1
ATOM 1980 C C . LEU A 1 249 ? -11.621 -7.794 -9.267 1.00 95.75 249 LEU A C 1
ATOM 1982 O O . LEU A 1 249 ? -10.517 -7.515 -9.733 1.00 95.75 249 LEU A O 1
ATOM 1986 N N . VAL A 1 250 ? -12.285 -8.895 -9.636 1.00 97.44 250 VAL A N 1
ATOM 1987 C CA . VAL A 1 250 ? -11.784 -9.824 -10.663 1.00 97.44 250 VAL A CA 1
ATOM 1988 C C . VAL A 1 250 ? -11.596 -9.101 -11.998 1.00 97.44 250 VAL A C 1
ATOM 1990 O O . VAL A 1 250 ? -10.510 -9.157 -12.575 1.00 97.44 250 VAL A O 1
ATOM 1993 N N . ALA A 1 251 ? -12.596 -8.343 -12.458 1.00 97.81 251 ALA A N 1
ATOM 1994 C CA . ALA A 1 251 ? -12.496 -7.574 -13.701 1.00 97.81 251 ALA A CA 1
ATOM 1995 C C . ALA A 1 251 ? -11.363 -6.530 -13.664 1.00 97.81 251 ALA A C 1
ATOM 1997 O O . ALA A 1 251 ? -10.717 -6.255 -14.678 1.00 97.81 251 ALA A O 1
ATOM 1998 N N . ASN A 1 252 ? -11.105 -5.939 -12.498 1.00 97.94 252 ASN A N 1
ATOM 1999 C CA . ASN A 1 252 ? -9.990 -5.024 -12.292 1.00 97.94 252 ASN A CA 1
ATOM 2000 C C . ASN A 1 252 ? -8.624 -5.736 -12.408 1.00 97.94 252 ASN A C 1
ATOM 2002 O O . ASN A 1 252 ? -7.736 -5.243 -13.107 1.00 97.94 252 ASN A O 1
ATOM 2006 N N . ILE A 1 253 ? -8.478 -6.931 -11.828 1.00 97.31 253 ILE A N 1
ATOM 2007 C CA . ILE A 1 253 ? -7.266 -7.759 -11.962 1.00 97.31 253 ILE A CA 1
ATOM 2008 C C . ILE A 1 253 ? -7.049 -8.202 -13.416 1.00 97.31 253 ILE A C 1
ATOM 2010 O O . ILE A 1 253 ? -5.916 -8.197 -13.899 1.00 97.31 253 ILE A O 1
ATOM 2014 N N . GLU A 1 254 ? -8.109 -8.520 -14.162 1.00 97.62 254 GLU A N 1
ATOM 2015 C CA . GLU A 1 254 ? -8.008 -8.836 -15.594 1.00 97.62 254 GLU A CA 1
ATOM 2016 C C . GLU A 1 254 ? -7.483 -7.648 -16.417 1.00 97.62 254 GLU A C 1
ATOM 2018 O O . GLU A 1 254 ? -6.639 -7.828 -17.301 1.00 97.62 254 GLU A O 1
ATOM 2023 N N . LYS A 1 255 ? -7.925 -6.419 -16.111 1.00 98.31 255 LYS A N 1
ATOM 2024 C CA . LYS A 1 255 ? -7.375 -5.199 -16.729 1.00 98.31 255 LYS A CA 1
ATOM 2025 C C . LYS A 1 255 ? -5.902 -5.011 -16.376 1.00 98.31 255 LYS A C 1
ATOM 2027 O O . LYS A 1 255 ? -5.105 -4.700 -17.260 1.00 98.31 255 LYS A O 1
ATOM 2032 N N . ALA A 1 256 ? -5.532 -5.231 -15.113 1.00 97.06 256 ALA A N 1
ATOM 2033 C CA . ALA A 1 256 ? -4.145 -5.154 -14.663 1.00 97.06 256 ALA A CA 1
ATOM 2034 C C . ALA A 1 256 ? -3.255 -6.182 -15.387 1.00 97.06 256 ALA A C 1
ATOM 2036 O O . ALA A 1 256 ? -2.164 -5.834 -15.834 1.00 97.06 256 ALA A O 1
ATOM 2037 N N . ASN A 1 257 ? -3.746 -7.410 -15.594 1.00 96.19 257 ASN A N 1
ATOM 2038 C CA . ASN A 1 257 ? -3.064 -8.445 -16.376 1.00 96.19 257 ASN A CA 1
ATOM 2039 C C . ASN A 1 257 ? -2.869 -8.017 -17.840 1.00 96.19 257 ASN A C 1
ATOM 2041 O O . ASN A 1 257 ? -1.766 -8.104 -18.377 1.00 96.19 257 ASN A O 1
ATOM 2045 N N . ALA A 1 258 ? -3.918 -7.502 -18.488 1.00 97.19 258 ALA A N 1
ATOM 2046 C CA . ALA A 1 258 ? -3.829 -7.026 -19.868 1.00 97.19 258 ALA A CA 1
ATOM 2047 C C . ALA A 1 258 ? -2.806 -5.884 -20.019 1.00 97.19 258 ALA A C 1
ATOM 2049 O O . ALA A 1 258 ? -2.017 -5.875 -20.969 1.00 97.19 258 ALA A O 1
ATOM 2050 N N . LEU A 1 259 ? -2.778 -4.954 -19.060 1.00 97.50 259 LEU A N 1
ATOM 2051 C CA . LEU A 1 259 ? -1.787 -3.883 -19.013 1.00 97.50 259 LEU A CA 1
ATOM 2052 C C . LEU A 1 259 ? -0.370 -4.424 -18.782 1.00 97.50 259 LEU A C 1
ATOM 2054 O O . LEU A 1 259 ? 0.553 -4.009 -19.479 1.00 97.50 259 LEU A O 1
ATOM 2058 N N . ALA A 1 260 ? -0.195 -5.378 -17.864 1.00 94.88 260 ALA A N 1
ATOM 2059 C CA . ALA A 1 260 ? 1.089 -6.028 -17.613 1.00 94.88 260 ALA A CA 1
ATOM 2060 C C . ALA A 1 260 ? 1.642 -6.679 -18.886 1.00 94.88 260 ALA A C 1
ATOM 2062 O O . ALA A 1 260 ? 2.779 -6.421 -19.271 1.00 94.88 260 ALA A O 1
ATOM 2063 N N . GLN A 1 261 ? 0.818 -7.458 -19.592 1.00 94.25 261 GLN A N 1
ATOM 2064 C CA . GLN A 1 261 ? 1.197 -8.100 -20.854 1.00 94.25 261 GLN A CA 1
ATOM 2065 C C . GLN A 1 261 ? 1.592 -7.075 -21.921 1.00 94.25 261 GLN A C 1
ATOM 2067 O O . GLN A 1 261 ? 2.582 -7.259 -22.629 1.00 94.25 261 GLN A O 1
ATOM 2072 N N . LYS A 1 262 ? 0.841 -5.974 -22.022 1.00 96.31 262 LYS A N 1
ATOM 2073 C CA . LYS A 1 262 ? 1.138 -4.874 -22.943 1.00 96.31 262 LYS A CA 1
ATOM 2074 C C . LYS A 1 262 ? 2.471 -4.195 -22.608 1.00 96.31 262 LYS A C 1
ATOM 2076 O O . LYS A 1 262 ? 3.283 -4.007 -23.507 1.00 96.31 262 LYS A O 1
ATOM 2081 N N . ALA A 1 263 ? 2.704 -3.840 -21.345 1.00 95.94 263 ALA A N 1
ATOM 2082 C CA . ALA A 1 263 ? 3.929 -3.175 -20.899 1.00 95.94 263 ALA A CA 1
ATOM 2083 C C . ALA A 1 263 ? 5.162 -4.085 -21.029 1.00 95.94 263 ALA A C 1
ATOM 2085 O O . ALA A 1 263 ? 6.208 -3.648 -21.508 1.00 95.94 263 ALA A O 1
ATOM 2086 N N . LEU A 1 264 ? 5.019 -5.368 -20.686 1.00 94.00 264 LEU A N 1
ATOM 2087 C CA . LEU A 1 264 ? 6.069 -6.368 -20.860 1.00 94.00 264 LEU A CA 1
ATOM 2088 C C . LEU A 1 264 ? 6.452 -6.524 -22.337 1.00 94.00 264 LEU A C 1
ATOM 2090 O O . LEU A 1 264 ? 7.634 -6.494 -22.669 1.00 94.00 264 LEU A O 1
ATOM 2094 N N . ALA A 1 265 ? 5.467 -6.586 -23.237 1.00 95.50 265 ALA A N 1
ATOM 2095 C CA . ALA A 1 265 ? 5.728 -6.665 -24.671 1.00 95.50 265 ALA A CA 1
ATOM 2096 C C . ALA A 1 265 ? 6.483 -5.435 -25.209 1.00 95.50 265 ALA A C 1
ATOM 2098 O O . ALA A 1 265 ? 7.263 -5.571 -26.151 1.00 95.50 265 ALA A O 1
ATOM 2099 N N . GLU A 1 266 ? 6.287 -4.238 -24.646 1.00 97.06 266 GLU A N 1
ATOM 2100 C CA . GLU A 1 266 ? 7.066 -3.053 -25.038 1.00 97.06 266 GLU A CA 1
ATOM 2101 C C . GLU A 1 266 ? 8.551 -3.208 -24.683 1.00 97.06 266 GLU A C 1
ATOM 2103 O O . GLU A 1 266 ? 9.410 -2.862 -25.497 1.00 97.06 266 GLU A O 1
ATOM 2108 N N . LEU A 1 267 ? 8.860 -3.762 -23.506 1.00 94.88 267 LEU A N 1
ATOM 2109 C CA . LEU A 1 267 ? 10.232 -4.068 -23.100 1.00 94.88 267 LEU A CA 1
ATOM 2110 C C . LEU A 1 267 ? 10.847 -5.136 -24.017 1.00 94.88 267 LEU A C 1
ATOM 2112 O O . LEU A 1 267 ? 11.872 -4.882 -24.646 1.00 94.88 267 LEU A O 1
ATOM 2116 N N . GLU A 1 268 ? 10.186 -6.284 -24.172 1.00 94.25 268 GLU A N 1
ATOM 2117 C CA . GLU A 1 268 ? 10.717 -7.428 -24.930 1.00 94.25 268 GLU A CA 1
ATOM 2118 C C . GLU A 1 268 ? 10.914 -7.139 -26.424 1.00 94.25 268 GLU A C 1
ATOM 2120 O O . GLU A 1 268 ? 11.814 -7.685 -27.065 1.00 94.25 268 GLU A O 1
ATOM 2125 N N . ASN A 1 269 ? 10.080 -6.272 -27.004 1.00 97.19 269 ASN A N 1
ATOM 2126 C CA . ASN A 1 269 ? 10.211 -5.869 -28.404 1.00 97.19 269 ASN A CA 1
ATOM 2127 C C . ASN A 1 269 ? 11.214 -4.725 -28.616 1.00 97.19 269 ASN A C 1
ATOM 2129 O O . ASN A 1 269 ? 11.430 -4.312 -29.758 1.00 97.19 269 ASN A O 1
ATOM 2133 N N . GLY A 1 270 ? 11.837 -4.212 -27.551 1.00 97.38 270 GLY A N 1
ATOM 2134 C CA . GLY A 1 270 ? 12.790 -3.112 -27.649 1.00 97.38 270 GLY A CA 1
ATOM 2135 C C . GLY A 1 270 ? 12.137 -1.765 -27.969 1.00 97.38 270 GLY A C 1
ATOM 2136 O O . GLY A 1 270 ? 12.766 -0.923 -28.612 1.00 97.38 270 GLY A O 1
ATOM 2137 N N . ASN A 1 271 ? 10.878 -1.548 -27.569 1.00 97.88 271 ASN A N 1
ATOM 2138 C CA . ASN A 1 271 ? 10.117 -0.326 -27.856 1.00 97.88 271 ASN A CA 1
ATOM 2139 C C . ASN A 1 271 ? 10.504 0.820 -26.905 1.00 97.88 271 ASN A C 1
ATOM 2141 O O . ASN A 1 271 ? 9.675 1.433 -26.226 1.00 97.88 271 ASN A O 1
ATOM 2145 N N . TYR A 1 272 ? 11.781 1.177 -26.895 1.00 97.44 272 TYR A N 1
ATOM 2146 C CA . TYR A 1 272 ? 12.340 2.277 -26.119 1.00 97.44 272 TYR A CA 1
ATOM 2147 C C . TYR A 1 272 ? 13.528 2.905 -26.853 1.00 97.44 272 TYR A C 1
ATOM 2149 O O . TYR A 1 272 ? 14.132 2.315 -27.749 1.00 97.44 272 TYR A O 1
ATOM 2157 N N . THR A 1 273 ? 13.883 4.120 -26.457 1.00 97.69 273 THR A N 1
ATOM 2158 C CA . THR A 1 273 ? 15.092 4.815 -26.913 1.00 97.69 273 THR A CA 1
ATOM 2159 C C . THR A 1 273 ? 16.048 5.016 -25.749 1.00 97.69 273 THR A C 1
ATOM 2161 O O . THR A 1 273 ? 15.611 5.039 -24.601 1.00 97.69 273 THR A O 1
ATOM 2164 N N . SER A 1 274 ? 17.332 5.225 -26.028 1.00 96.81 274 SER A N 1
ATOM 2165 C CA . SER A 1 274 ? 18.308 5.640 -25.022 1.00 96.81 274 SER A CA 1
ATOM 2166 C C . SER A 1 274 ? 19.098 6.860 -25.485 1.00 96.81 274 SER A C 1
ATOM 2168 O O . SER A 1 274 ? 19.369 7.034 -26.676 1.00 96.81 274 SER A O 1
ATOM 2170 N N . GLU A 1 275 ? 19.463 7.711 -24.532 1.00 97.69 275 GLU A N 1
ATOM 2171 C CA . GLU A 1 275 ? 20.284 8.899 -24.754 1.00 97.69 275 GLU A CA 1
ATOM 2172 C C . GLU A 1 275 ? 21.413 8.940 -23.725 1.00 97.69 275 GLU A C 1
ATOM 2174 O O . GLU A 1 275 ? 21.169 8.781 -22.531 1.00 97.69 275 GLU A O 1
ATOM 2179 N N . TYR A 1 276 ? 22.646 9.147 -24.193 1.00 97.88 276 TYR A N 1
ATOM 2180 C CA . TYR A 1 276 ? 23.805 9.314 -23.320 1.00 97.88 276 TYR A CA 1
ATOM 2181 C C . TYR A 1 276 ? 23.878 10.766 -22.846 1.00 97.88 276 TYR A C 1
ATOM 2183 O O . TYR A 1 276 ? 24.091 11.670 -23.658 1.00 97.88 276 TYR A O 1
ATOM 2191 N N . GLN A 1 277 ? 23.679 10.987 -21.549 1.00 97.50 277 GLN A N 1
ATOM 2192 C CA . GLN A 1 277 ? 23.587 12.319 -20.961 1.00 97.50 277 GLN A CA 1
ATOM 2193 C C . GLN A 1 277 ? 24.139 12.358 -19.536 1.00 97.50 277 GLN A C 1
ATOM 2195 O O . GLN A 1 277 ? 24.283 11.334 -18.874 1.00 97.50 277 GLN A O 1
ATOM 2200 N N . TYR A 1 278 ? 24.440 13.563 -19.058 1.00 97.81 278 TYR A N 1
ATOM 2201 C CA . TYR A 1 278 ? 24.817 13.779 -17.666 1.00 97.81 278 TYR A CA 1
ATOM 2202 C C . TYR A 1 278 ? 23.594 13.640 -16.751 1.00 97.81 278 TYR A C 1
ATOM 2204 O O . TYR A 1 278 ? 22.596 14.342 -16.924 1.00 97.81 278 TYR A O 1
ATOM 2212 N N . VAL A 1 279 ? 23.688 12.745 -15.771 1.00 96.88 279 VAL A N 1
ATOM 2213 C CA . VAL A 1 279 ? 22.650 12.441 -14.788 1.00 96.88 279 VAL A CA 1
ATOM 2214 C C . VAL A 1 279 ? 23.014 13.100 -13.461 1.00 96.88 279 VAL A C 1
ATOM 2216 O O . VAL A 1 279 ? 23.819 12.582 -12.690 1.00 96.88 279 VAL A O 1
ATO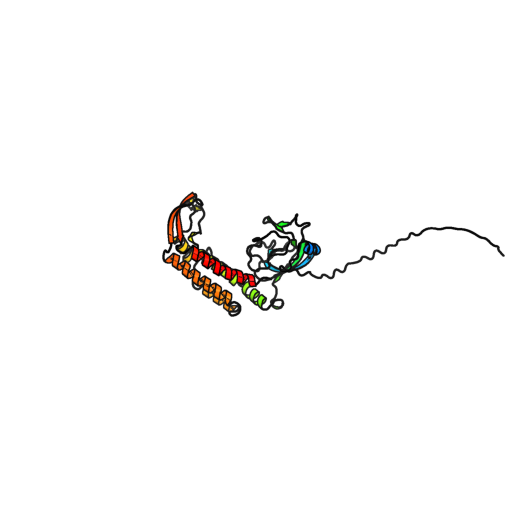M 2219 N N . GLU A 1 280 ? 22.384 14.242 -13.178 1.00 96.25 280 GLU A N 1
ATOM 2220 C CA . GLU A 1 280 ? 22.656 15.058 -11.982 1.00 96.25 280 GLU A CA 1
ATOM 2221 C C . GLU A 1 280 ? 22.520 14.265 -10.674 1.00 96.25 280 GLU A C 1
ATOM 2223 O O . GLU A 1 280 ? 23.317 14.448 -9.759 1.00 96.25 280 GLU A O 1
ATOM 2228 N N . MET A 1 281 ? 21.556 13.338 -10.601 1.00 94.38 281 MET A N 1
ATOM 2229 C CA . MET A 1 281 ? 21.319 12.507 -9.413 1.00 94.38 281 MET A CA 1
ATOM 2230 C C . MET A 1 281 ? 22.549 11.682 -9.000 1.00 94.38 281 MET A C 1
ATOM 2232 O O . MET A 1 281 ? 22.739 11.429 -7.812 1.00 94.38 281 MET A O 1
ATOM 2236 N N . PHE A 1 282 ? 23.377 11.275 -9.964 1.00 95.81 282 PHE A N 1
ATOM 2237 C CA . PHE A 1 282 ? 24.516 10.381 -9.743 1.00 95.81 282 PHE A CA 1
ATOM 2238 C C . PHE A 1 282 ? 25.866 11.037 -10.055 1.00 95.81 282 PHE A C 1
ATOM 2240 O O . PHE A 1 282 ? 26.892 10.371 -9.955 1.00 95.81 282 PHE A O 1
ATOM 2247 N N . ASP A 1 283 ? 25.863 12.322 -10.432 1.00 95.25 283 ASP A N 1
ATOM 2248 C CA . ASP A 1 283 ? 27.050 13.083 -10.847 1.00 95.25 283 ASP A CA 1
ATOM 2249 C C . ASP A 1 283 ? 27.912 12.333 -11.885 1.00 95.25 283 ASP A C 1
ATOM 2251 O O . ASP A 1 283 ? 29.140 12.295 -11.814 1.00 95.25 283 ASP A O 1
ATOM 2255 N N . THR A 1 284 ? 27.259 11.692 -12.858 1.00 96.75 284 THR A N 1
ATOM 2256 C CA . THR A 1 284 ? 27.921 10.878 -13.889 1.00 96.75 284 THR A CA 1
ATOM 2257 C C . THR A 1 284 ? 27.236 11.032 -15.242 1.00 96.75 284 THR A C 1
ATOM 2259 O O . THR A 1 284 ? 26.063 11.387 -15.318 1.00 96.75 284 THR A O 1
ATOM 2262 N N . GLU A 1 285 ? 27.958 10.761 -16.327 1.00 97.56 285 GLU A N 1
ATOM 2263 C CA . GLU A 1 285 ? 27.342 10.557 -17.640 1.00 97.56 285 GLU A CA 1
ATOM 2264 C C . GLU A 1 285 ? 26.934 9.090 -17.794 1.00 97.56 285 GLU A C 1
ATOM 2266 O O . GLU A 1 285 ? 27.726 8.197 -17.489 1.00 97.56 285 GLU A O 1
ATOM 2271 N N . ASP A 1 286 ? 25.711 8.847 -18.261 1.00 97.50 286 ASP A N 1
ATOM 2272 C CA . ASP A 1 286 ? 25.189 7.500 -18.487 1.00 97.50 286 ASP A CA 1
ATOM 2273 C C . ASP A 1 286 ? 24.069 7.490 -19.546 1.00 97.50 286 ASP A C 1
ATOM 2275 O O . ASP A 1 286 ? 23.573 8.537 -19.973 1.00 97.50 286 ASP A O 1
ATOM 2279 N N . TYR A 1 287 ? 23.665 6.302 -19.993 1.00 97.12 287 TYR A N 1
ATOM 2280 C CA . TYR A 1 287 ? 22.484 6.104 -20.823 1.00 97.12 287 TYR A CA 1
ATOM 2281 C C . TYR A 1 287 ? 21.207 6.180 -19.989 1.00 97.12 287 TYR A C 1
ATOM 2283 O O . TYR A 1 287 ? 20.983 5.374 -19.092 1.00 97.12 287 TYR A O 1
ATOM 2291 N N . VAL A 1 288 ? 20.312 7.089 -20.367 1.00 96.94 288 VAL A N 1
ATOM 2292 C CA . VAL A 1 288 ? 18.954 7.177 -19.820 1.00 96.94 288 VAL A CA 1
ATOM 2293 C C . VAL A 1 288 ? 17.971 6.642 -20.852 1.00 96.94 288 VAL A C 1
ATOM 2295 O O . VAL A 1 288 ? 18.017 7.031 -22.022 1.00 96.94 288 VAL A O 1
ATOM 2298 N N . TYR A 1 289 ? 17.091 5.741 -20.419 1.00 97.44 289 TYR A N 1
ATOM 2299 C CA . TYR A 1 289 ? 16.106 5.085 -21.273 1.00 97.44 289 TYR A CA 1
ATOM 2300 C C . TYR A 1 289 ? 14.752 5.797 -21.212 1.00 97.44 289 TYR A C 1
ATOM 2302 O O . TYR A 1 289 ? 14.289 6.213 -20.149 1.00 97.44 289 TYR A O 1
ATOM 2310 N N . THR A 1 290 ? 14.084 5.875 -22.360 1.00 97.12 290 THR A N 1
ATOM 2311 C CA . THR A 1 290 ? 12.738 6.438 -22.510 1.00 97.12 290 THR A CA 1
ATOM 2312 C C . THR A 1 290 ? 11.853 5.430 -23.224 1.00 97.12 290 THR A C 1
ATOM 2314 O O . THR A 1 290 ? 12.155 5.016 -24.344 1.00 97.12 290 THR A O 1
ATOM 2317 N N . LEU A 1 291 ? 10.747 5.044 -22.590 1.00 96.94 291 LEU A N 1
ATOM 2318 C CA . LEU A 1 291 ? 9.764 4.136 -23.181 1.00 96.94 291 LEU A CA 1
ATOM 2319 C C . LEU A 1 291 ? 8.991 4.836 -24.300 1.00 96.94 291 LEU A C 1
ATOM 2321 O O . LEU A 1 291 ? 8.524 5.959 -24.113 1.00 96.94 291 LEU A O 1
ATOM 2325 N N . THR A 1 292 ? 8.780 4.153 -25.428 1.00 96.44 292 THR A N 1
ATOM 2326 C CA . THR A 1 292 ? 8.041 4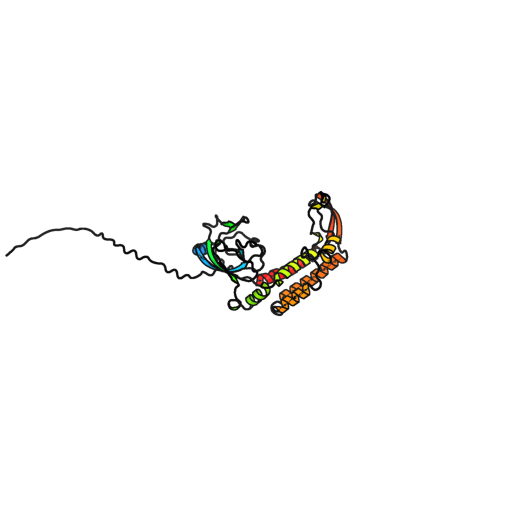.725 -26.572 1.00 96.44 292 THR A CA 1
ATOM 2327 C C . THR A 1 292 ? 6.606 5.088 -26.191 1.00 96.44 292 THR A C 1
ATOM 2329 O O . THR A 1 292 ? 6.107 6.136 -26.592 1.00 96.44 292 THR A O 1
ATOM 2332 N N . ASN A 1 293 ? 5.962 4.245 -25.379 1.00 95.00 293 ASN A N 1
ATOM 2333 C CA . ASN A 1 293 ? 4.585 4.418 -24.917 1.00 95.00 293 ASN A CA 1
ATOM 2334 C C . ASN A 1 293 ? 4.485 4.672 -23.398 1.00 95.00 293 ASN A C 1
ATOM 2336 O O . ASN A 1 293 ? 3.434 4.432 -22.808 1.00 95.00 293 ASN A O 1
ATOM 2340 N N . GLY A 1 294 ? 5.556 5.149 -22.750 1.00 94.19 294 GLY A N 1
ATOM 2341 C CA . GLY A 1 294 ? 5.630 5.246 -21.283 1.00 94.19 294 GLY A CA 1
ATOM 2342 C C . GLY A 1 294 ? 4.537 6.101 -20.638 1.00 94.19 294 GLY A C 1
ATOM 2343 O O . GLY A 1 294 ? 3.964 5.704 -19.626 1.00 94.19 294 GLY A O 1
ATOM 2344 N N . GLU A 1 295 ? 4.201 7.246 -21.240 1.00 95.88 295 GLU A N 1
ATOM 2345 C CA . GLU A 1 295 ? 3.127 8.123 -20.746 1.00 95.88 295 GLU A CA 1
ATOM 2346 C C . GLU A 1 295 ? 1.767 7.415 -20.795 1.00 95.88 295 GLU A C 1
ATOM 2348 O O . GLU A 1 295 ? 1.072 7.354 -19.784 1.00 95.88 295 GLU A O 1
ATOM 2353 N N . ALA A 1 296 ? 1.437 6.785 -21.926 1.00 97.75 296 ALA A N 1
ATOM 2354 C CA . ALA A 1 296 ? 0.184 6.053 -22.091 1.00 97.75 296 ALA A CA 1
ATOM 2355 C C . ALA A 1 296 ? 0.078 4.848 -21.140 1.00 97.75 296 ALA A C 1
ATOM 2357 O O . ALA A 1 296 ? -0.982 4.624 -20.561 1.00 97.75 296 ALA A O 1
ATOM 2358 N N . LEU A 1 297 ? 1.168 4.094 -20.944 1.00 97.75 297 LEU A N 1
ATOM 2359 C CA . LEU A 1 297 ? 1.213 2.995 -19.970 1.00 97.75 297 LEU A CA 1
ATOM 2360 C C . LEU A 1 297 ? 1.010 3.507 -18.539 1.00 97.75 297 LEU A C 1
ATOM 2362 O O . LEU A 1 297 ? 0.250 2.919 -17.776 1.00 97.75 297 LEU A O 1
ATOM 2366 N N . SER A 1 298 ? 1.638 4.633 -18.190 1.00 95.19 298 SER A N 1
ATOM 2367 C CA . SER A 1 298 ? 1.505 5.252 -16.868 1.00 95.19 298 SER A CA 1
ATOM 2368 C C . SER A 1 298 ? 0.091 5.780 -16.606 1.00 95.19 298 SER A C 1
ATOM 2370 O O . SER A 1 298 ? -0.411 5.678 -15.489 1.00 95.19 298 SER A O 1
ATOM 2372 N N . GLU A 1 299 ? -0.561 6.370 -17.609 1.00 96.94 299 GLU A N 1
ATOM 2373 C CA . GLU A 1 299 ? -1.952 6.825 -17.508 1.00 96.94 299 GLU A CA 1
ATOM 2374 C C . GLU A 1 299 ? -2.926 5.652 -17.364 1.00 96.94 299 GLU A C 1
ATOM 2376 O O . GLU A 1 299 ? -3.820 5.697 -16.519 1.00 96.94 299 GLU A O 1
ATOM 2381 N N . GLU A 1 300 ? -2.728 4.586 -18.142 1.00 98.06 300 GLU A N 1
ATOM 2382 C CA . GLU A 1 300 ? -3.536 3.369 -18.056 1.00 98.06 300 GLU A CA 1
ATOM 2383 C C . GLU A 1 300 ? -3.361 2.679 -16.696 1.00 98.06 300 GLU A C 1
ATOM 2385 O O . GLU A 1 300 ? -4.356 2.330 -16.062 1.00 98.06 300 GLU A O 1
ATOM 2390 N N . PHE A 1 301 ? -2.126 2.588 -16.184 1.00 97.50 301 PHE A N 1
ATOM 2391 C CA . PHE A 1 301 ? -1.849 2.094 -14.832 1.00 97.50 301 PHE A CA 1
ATOM 2392 C C . PHE A 1 301 ? -2.604 2.894 -13.771 1.00 97.50 301 PHE A C 1
ATOM 2394 O O . PHE A 1 301 ? -3.295 2.309 -12.940 1.00 97.50 301 PHE A O 1
ATOM 2401 N N . LYS A 1 302 ? -2.524 4.231 -13.819 1.00 94.69 302 LYS A N 1
ATOM 2402 C CA . LYS A 1 302 ? -3.235 5.101 -12.869 1.00 94.69 302 LYS A CA 1
ATOM 2403 C C . LYS A 1 302 ? -4.741 4.867 -12.904 1.00 94.69 302 LYS A C 1
ATOM 2405 O O . LYS A 1 302 ? -5.357 4.844 -11.847 1.00 94.69 302 LYS A O 1
ATOM 2410 N N . ALA A 1 303 ? -5.327 4.687 -14.087 1.00 96.38 303 ALA A N 1
ATOM 2411 C CA . ALA A 1 303 ? -6.756 4.418 -14.217 1.00 96.38 303 ALA A CA 1
ATOM 2412 C C . ALA A 1 303 ? -7.143 3.065 -13.597 1.00 96.38 303 ALA A C 1
ATOM 2414 O O . ALA A 1 303 ? -8.087 3.004 -12.814 1.00 96.38 303 ALA A O 1
ATOM 2415 N N . VAL A 1 304 ? -6.393 1.999 -13.894 1.00 96.81 304 VAL A N 1
ATOM 2416 C CA . VAL A 1 304 ? -6.660 0.653 -13.354 1.00 96.81 304 VAL A CA 1
ATOM 2417 C C . VAL A 1 304 ? -6.438 0.607 -11.836 1.00 96.81 304 VAL A C 1
ATOM 2419 O O . VAL A 1 304 ? -7.267 0.063 -11.109 1.00 96.81 304 VAL A O 1
ATOM 2422 N N . TYR A 1 305 ? -5.373 1.234 -11.333 1.00 93.88 305 TYR A N 1
ATOM 2423 C CA . TYR A 1 305 ? -5.119 1.337 -9.896 1.00 93.88 305 TYR A CA 1
ATOM 2424 C C . TYR A 1 305 ? -6.170 2.197 -9.178 1.00 93.88 305 TYR A C 1
ATOM 2426 O O . TYR A 1 305 ? -6.564 1.874 -8.060 1.00 93.88 305 TYR A O 1
ATOM 2434 N N . GLN A 1 306 ? -6.670 3.266 -9.811 1.00 90.38 306 GLN A N 1
ATOM 2435 C CA . GLN A 1 306 ? -7.750 4.076 -9.244 1.00 90.38 306 GLN A CA 1
ATOM 2436 C C . GLN A 1 306 ? -9.029 3.254 -9.065 1.00 90.38 306 GLN A C 1
ATOM 2438 O O . GLN A 1 306 ? -9.648 3.352 -8.015 1.00 90.38 306 GLN A O 1
ATOM 2443 N N . GLU A 1 307 ? -9.395 2.404 -10.030 1.00 94.56 307 GLU A N 1
ATOM 2444 C CA . GLU A 1 307 ? -10.545 1.499 -9.879 1.00 94.56 307 GLU A CA 1
ATOM 2445 C C . GLU A 1 307 ? -10.386 0.568 -8.663 1.00 94.56 307 GLU A C 1
ATOM 2447 O O . GLU A 1 307 ? -11.339 0.371 -7.912 1.00 94.56 307 GLU A O 1
ATOM 2452 N N . PHE A 1 308 ? -9.180 0.038 -8.425 1.00 93.94 308 PHE A N 1
ATOM 2453 C CA . PHE A 1 308 ? -8.889 -0.755 -7.226 1.00 93.94 308 PHE A CA 1
ATOM 2454 C C . PHE A 1 308 ? -8.968 0.078 -5.941 1.00 93.94 308 PHE A C 1
ATOM 2456 O O . PHE A 1 308 ? -9.528 -0.367 -4.941 1.00 93.94 308 PHE A O 1
ATOM 2463 N N . SER A 1 309 ? -8.437 1.301 -5.960 1.00 87.75 309 SER A N 1
ATOM 2464 C CA . SER A 1 309 ? -8.523 2.225 -4.827 1.00 87.75 309 SER A CA 1
ATOM 2465 C C . SER A 1 309 ? -9.973 2.595 -4.499 1.00 87.75 309 SER A C 1
ATOM 2467 O O . SER A 1 309 ? -10.327 2.701 -3.325 1.00 87.75 309 SER A O 1
ATOM 2469 N N . ASP A 1 310 ? -10.812 2.786 -5.516 1.00 87.69 310 ASP A N 1
ATOM 2470 C CA . ASP A 1 310 ? -12.238 3.077 -5.361 1.00 87.69 310 ASP A CA 1
ATOM 2471 C C . ASP A 1 310 ? -12.979 1.858 -4.794 1.00 87.69 310 ASP A C 1
ATOM 2473 O O . ASP A 1 310 ? -13.798 2.010 -3.887 1.00 87.69 310 ASP A O 1
ATOM 2477 N N . TRP A 1 311 ? -12.635 0.650 -5.259 1.00 91.56 311 TRP A N 1
ATOM 2478 C CA . TRP A 1 311 ? -13.134 -0.609 -4.698 1.00 91.56 311 TRP A CA 1
ATOM 2479 C C . TRP A 1 311 ? -12.731 -0.790 -3.229 1.00 91.56 311 TRP A C 1
ATOM 2481 O O . TRP A 1 311 ? -13.565 -1.119 -2.397 1.00 91.56 311 TRP A O 1
ATOM 2491 N N . LEU A 1 312 ? -11.479 -0.513 -2.852 1.00 87.56 312 LEU A N 1
ATOM 2492 C CA . LEU A 1 312 ? -11.074 -0.538 -1.440 1.00 87.56 312 LEU A CA 1
ATOM 2493 C C . LEU A 1 312 ? -11.867 0.474 -0.605 1.00 87.56 312 LEU A C 1
ATOM 2495 O O . LEU A 1 312 ? -12.232 0.199 0.538 1.00 87.56 312 LEU A O 1
ATOM 2499 N N . SER A 1 313 ? -12.155 1.635 -1.193 1.00 83.62 313 SER A N 1
ATOM 2500 C CA . SER A 1 313 ? -12.885 2.707 -0.522 1.00 83.62 313 SER A CA 1
ATOM 2501 C C . SER A 1 313 ? -14.362 2.392 -0.298 1.00 83.62 313 SER A C 1
ATOM 2503 O O . SER A 1 313 ? -14.967 2.971 0.602 1.00 83.62 313 SER A O 1
ATOM 2505 N N . SER A 1 314 ? -14.959 1.454 -1.042 1.00 86.75 314 SER A N 1
ATOM 2506 C CA . SER A 1 314 ? -16.348 1.052 -0.791 1.00 86.75 314 SER A CA 1
ATOM 2507 C C . SER A 1 314 ? -16.533 0.305 0.536 1.00 86.75 314 SER A C 1
ATOM 2509 O O . SER A 1 314 ? -17.659 0.201 1.011 1.00 86.75 314 SER A O 1
ATOM 2511 N N . TRP A 1 315 ? -15.447 -0.152 1.169 1.00 86.25 315 TRP A N 1
ATOM 2512 C CA . TRP A 1 315 ? -15.451 -0.862 2.457 1.00 86.25 315 TRP A CA 1
ATOM 2513 C C . TRP A 1 315 ? -15.263 0.058 3.682 1.00 86.25 315 TRP A C 1
ATOM 2515 O O . TRP A 1 315 ? -14.920 -0.404 4.776 1.00 86.25 315 TRP A O 1
ATOM 2525 N N . GLU A 1 316 ? -15.464 1.368 3.507 1.00 83.38 316 GLU A N 1
ATOM 2526 C CA . GLU A 1 316 ? -15.342 2.387 4.555 1.00 83.38 316 GLU A CA 1
ATOM 2527 C C . GLU A 1 316 ? -16.369 2.220 5.694 1.00 83.38 316 GLU A C 1
ATOM 2529 O O . GLU A 1 316 ? -17.591 2.208 5.474 1.00 83.38 316 GLU A O 1
ATOM 2534 N N . LEU A 1 317 ? -15.874 2.203 6.938 1.00 77.88 317 LEU A N 1
ATOM 2535 C CA . LEU A 1 317 ? -16.683 2.112 8.162 1.00 77.88 317 LEU A CA 1
ATOM 2536 C C . LEU A 1 317 ? -17.233 3.466 8.627 1.00 77.88 317 LEU A C 1
ATOM 2538 O O . LEU A 1 317 ? -16.455 4.399 8.906 1.00 77.88 317 LEU A O 1
#

Secondary structure (DSSP, 8-state):
-------------------------------PEEP-TTS---HHHHHHTTT-EEEEEEEE-TTS-TT-S-EEEESSTT---TTSS---SS-SSEEEEEESTT--PPP-SS-EEEEEEEEE-SSTTS-EE-TTS-EESEEEEEEEEEEPPGGGS-HHHHHHHHHHTSSHHHHHHHHHHHHHHHHHGGG-EEPPEE-TTSPEEPPEEPPHHHHHHHHHTSTTSSS----TTHHHHHHHHHHHHHTTTTHHHHHHHHHHHHHHHHHHHHHHTT-EEEEEEEEGGGTEEEEEEEETTHHHHHHHHHHHHHHHHHHHHTT--

Foldseek 3Di:
DDDDDDDDDDDDDDDDDDDPPPPPPPPPVQDAAEDELPPQQAQVNLVVQAFHKHKYKFAWEPCQDPQQQKTKGFLFFNHNCPPPDDAGRTSHTTAIEGAAPPDGDDHFRAMKMKIAGKHAAPDSVGFDADPVGHGYRIHGYNMDIDRDDPVNDDPLSNLVRLCRVDCLVVLVVLLLVQLVCLLPQLQDKDQFDQDPVRDTDFIDRDDLVNLVCCQDPVVPPRSNYDDVCSLVVSLVVSVVSPCVSCVLVNVLSVLSVVLSVVSVCQSVVVQKDWDFQQDPNRRDTDIRIGHNCSVVSNVSSVVSVVSVVVVSVVSGD

Radius of gyration: 31.81 Å; chains: 1; bounding box: 89×60×126 Å